Protein AF-0000000072237698 (afdb_homodimer)

pLDDT: mean 78.22, std 23.57, range [24.08, 98.94]

Organism: Galdieria sulphuraria (NCBI:txid130081)

Structure (mmCIF, N/CA/C/O backbone):
data_AF-0000000072237698-model_v1
#
loop_
_entity.id
_entity.type
_entity.pdbx_description
1 polymer 'Acyl-coenzyme A thioesterase THEM4'
#
loop_
_atom_site.group_PDB
_atom_site.id
_atom_site.type_symbol
_atom_site.label_atom_id
_atom_site.label_alt_id
_atom_site.label_comp_id
_atom_site.label_asym_id
_atom_site.label_entity_id
_atom_site.label_seq_id
_atom_site.pdbx_PDB_ins_code
_atom_site.Cartn_x
_atom_site.Cartn_y
_atom_site.Cartn_z
_atom_site.occupancy
_atom_site.B_iso_or_equiv
_atom_site.auth_seq_id
_atom_site.auth_comp_id
_atom_site.auth_asym_id
_atom_site.auth_atom_id
_atom_site.pdbx_PDB_model_num
ATOM 1 N N . MET A 1 1 ? 28.156 3.525 -9.18 1 24.08 1 MET A N 1
ATOM 2 C CA . MET A 1 1 ? 26.766 3.465 -8.766 1 24.08 1 MET A CA 1
ATOM 3 C C . MET A 1 1 ? 26.359 4.727 -8 1 24.08 1 MET A C 1
ATOM 5 O O . MET A 1 1 ? 26.969 5.055 -6.98 1 24.08 1 MET A O 1
ATOM 9 N N . GLN A 1 2 ? 25.844 5.727 -8.727 1 25.81 2 GLN A N 1
ATOM 10 C CA . GLN A 1 2 ? 25.688 7.059 -8.148 1 25.81 2 GLN A CA 1
ATOM 11 C C . GLN A 1 2 ? 24.844 7.012 -6.879 1 25.81 2 GLN A C 1
ATOM 13 O O . GLN A 1 2 ? 23.797 6.367 -6.855 1 25.81 2 GLN A O 1
ATOM 18 N N . LYS A 1 3 ? 25.453 7.441 -5.863 1 31.56 3 LYS A N 1
ATOM 19 C CA . LYS A 1 3 ? 24.812 7.516 -4.551 1 31.56 3 LYS A CA 1
ATOM 20 C C . LYS A 1 3 ? 23.578 8.414 -4.586 1 31.56 3 LYS A C 1
ATOM 22 O O . LYS A 1 3 ? 23.594 9.477 -5.207 1 31.56 3 LYS A O 1
ATOM 27 N N . PRO A 1 4 ? 22.484 7.887 -4.188 1 32.06 4 PRO A N 1
ATOM 28 C CA . PRO A 1 4 ? 21.344 8.797 -4.176 1 32.06 4 PRO A CA 1
ATOM 29 C C . PRO A 1 4 ? 21.594 10.062 -3.367 1 32.06 4 PRO A C 1
ATOM 31 O O . PRO A 1 4 ? 22.156 10 -2.268 1 32.06 4 PRO A O 1
ATOM 34 N N . SER A 1 5 ? 21.953 11.203 -3.988 1 30.61 5 SER A N 1
ATOM 35 C CA . SER A 1 5 ? 22.078 12.484 -3.297 1 30.61 5 SER A CA 1
ATOM 36 C C . SER A 1 5 ? 20.766 12.898 -2.648 1 30.61 5 SER A C 1
ATOM 38 O O . SER A 1 5 ? 19.734 12.938 -3.311 1 30.61 5 SER A O 1
ATOM 40 N N . PHE A 1 6 ? 20.703 12.711 -1.304 1 30.59 6 PHE A N 1
ATOM 41 C CA . PHE A 1 6 ? 19.5 13 -0.553 1 30.59 6 PHE A CA 1
ATOM 42 C C . PHE A 1 6 ? 19.5 14.438 -0.035 1 30.59 6 PHE A C 1
ATOM 44 O O . PHE A 1 6 ? 20.281 14.773 0.86 1 30.59 6 PHE A O 1
ATOM 51 N N . GLN A 1 7 ? 19.172 15.5 -0.802 1 31.56 7 GLN A N 1
ATOM 52 C CA . GLN A 1 7 ? 19.109 16.844 -0.257 1 31.56 7 GLN A CA 1
ATOM 53 C C . GLN A 1 7 ? 17.875 17.031 0.625 1 31.56 7 GLN A C 1
ATOM 55 O O . GLN A 1 7 ? 16.844 16.375 0.4 1 31.56 7 GLN A O 1
ATOM 60 N N . PRO A 1 8 ? 18.016 17.859 1.679 1 31.5 8 PRO A N 1
ATOM 61 C CA . PRO A 1 8 ? 16.922 18.125 2.619 1 31.5 8 PRO A CA 1
ATOM 62 C C . PRO A 1 8 ? 15.719 18.797 1.954 1 31.5 8 PRO A C 1
ATOM 64 O O . PRO A 1 8 ? 15.875 19.547 0.987 1 31.5 8 PRO A O 1
ATOM 67 N N . TYR A 1 9 ? 14.492 18.484 2.285 1 33.62 9 TYR A N 1
ATOM 68 C CA . TYR A 1 9 ? 13.195 18.969 1.804 1 33.62 9 TYR A CA 1
ATOM 69 C C . TYR A 1 9 ? 12.805 20.266 2.488 1 33.62 9 TYR A C 1
ATOM 71 O O . TYR A 1 9 ? 12.812 20.359 3.719 1 33.62 9 TYR A O 1
ATOM 79 N N . TYR A 1 10 ? 13.141 21.469 1.913 1 30.92 10 TYR A N 1
ATOM 80 C CA . TYR A 1 10 ? 12.617 22.672 2.541 1 30.92 10 TYR A CA 1
ATOM 81 C C . TYR A 1 10 ? 11.227 23 2.012 1 30.92 10 TYR A C 1
ATOM 83 O O . TYR A 1 10 ? 11.023 23.094 0.798 1 30.92 10 TYR A O 1
ATOM 91 N N . VAL A 1 11 ? 10.164 22.656 2.645 1 36.09 11 VAL A N 1
ATOM 92 C CA . VAL A 1 11 ? 8.805 23.016 2.275 1 36.09 11 VAL A CA 1
ATOM 93 C C . VAL A 1 11 ? 8.438 24.359 2.902 1 36.09 11 VAL A C 1
ATOM 95 O O . VAL A 1 11 ? 8.617 24.562 4.105 1 36.09 11 VAL A O 1
ATOM 98 N N . LYS A 1 12 ? 8.242 25.422 1.983 1 36.06 12 LYS A N 1
ATOM 99 C CA . LYS A 1 12 ? 7.746 26.688 2.52 1 36.06 12 LYS A CA 1
ATOM 100 C C . LYS A 1 12 ? 6.258 26.594 2.84 1 36.06 12 LYS A C 1
ATOM 102 O O . LYS A 1 12 ? 5.461 26.172 2.004 1 36.06 12 LYS A O 1
ATOM 107 N N . ALA A 1 13 ? 5.824 26.719 4.055 1 41.19 13 ALA A N 1
ATOM 108 C CA . ALA A 1 13 ? 4.449 26.828 4.531 1 41.19 13 ALA A CA 1
ATOM 109 C C . ALA A 1 13 ? 3.736 28.016 3.889 1 41.19 13 ALA A C 1
ATOM 111 O O . ALA A 1 13 ? 4.312 29.094 3.762 1 41.19 13 ALA A O 1
ATOM 112 N N . LEU A 1 14 ? 2.617 27.812 3.109 1 37.75 14 LEU A N 1
ATOM 113 C CA . LEU A 1 14 ? 1.834 28.953 2.621 1 37.75 14 LEU A CA 1
ATOM 114 C C . LEU A 1 14 ? 1.199 29.703 3.779 1 37.75 14 LEU A C 1
ATOM 116 O O . LEU A 1 14 ? 0.848 29.109 4.801 1 37.75 14 LEU A O 1
ATOM 120 N N . SER A 1 15 ? 1.369 30.906 3.867 1 36.91 15 SER A N 1
ATOM 121 C CA . SER A 1 15 ? 0.688 31.812 4.797 1 36.91 15 SER A CA 1
ATOM 122 C C . SER A 1 15 ? -0.805 31.5 4.863 1 36.91 15 SER A C 1
ATOM 124 O O . SER A 1 15 ? -1.375 30.953 3.916 1 36.91 15 SER A O 1
ATOM 126 N N . SER A 1 16 ? -1.501 31.562 6.031 1 39.03 16 SER A N 1
ATOM 127 C CA . SER A 1 16 ? -2.898 31.484 6.441 1 39.03 16 SER A CA 1
ATOM 128 C C . SER A 1 16 ? -3.826 32.031 5.355 1 39.03 16 SER A C 1
ATOM 130 O O . SER A 1 16 ? -5.047 31.875 5.449 1 39.03 16 SER A O 1
ATOM 132 N N . GLU A 1 17 ? -3.502 33 4.543 1 39.94 17 GLU A N 1
ATOM 133 C CA . GLU A 1 17 ? -4.559 33.688 3.82 1 39.94 17 GLU A CA 1
ATOM 134 C C . GLU A 1 17 ? -5.363 32.719 2.949 1 39.94 17 GLU A C 1
ATOM 136 O O . GLU A 1 17 ? -6.031 31.828 3.463 1 39.94 17 GLU A O 1
ATOM 141 N N . GLN A 1 18 ? -5.656 33.031 1.521 1 40.62 18 GLN A N 1
ATOM 142 C CA . GLN A 1 18 ? -6.668 32.594 0.567 1 40.62 18 GLN A CA 1
ATOM 143 C C . GLN A 1 18 ? -6.316 31.219 -0.001 1 40.62 18 GLN A C 1
ATOM 145 O O . GLN A 1 18 ? -5.68 31.109 -1.051 1 40.62 18 GLN A O 1
ATOM 150 N N . ALA A 1 19 ? -6.031 30.297 0.782 1 46 19 ALA A N 1
ATOM 151 C CA . ALA A 1 19 ? -5.727 29.016 0.167 1 46 19 ALA A CA 1
ATOM 152 C C . ALA A 1 19 ? -6.84 28.578 -0.785 1 46 19 ALA A C 1
ATOM 154 O O . ALA A 1 19 ? -7.988 28.406 -0.369 1 46 19 ALA A O 1
ATOM 155 N N . GLN A 1 20 ? -6.727 28.953 -1.954 1 50.53 20 GLN A N 1
ATOM 156 C CA . GLN A 1 20 ? -7.648 28.438 -2.959 1 50.53 20 GLN A CA 1
ATOM 157 C C . GLN A 1 20 ? -7.703 26.922 -2.918 1 50.53 20 GLN A C 1
ATOM 159 O O . GLN A 1 20 ? -6.668 26.25 -2.928 1 50.53 20 GLN A O 1
ATOM 164 N N . LEU A 1 21 ? -8.797 2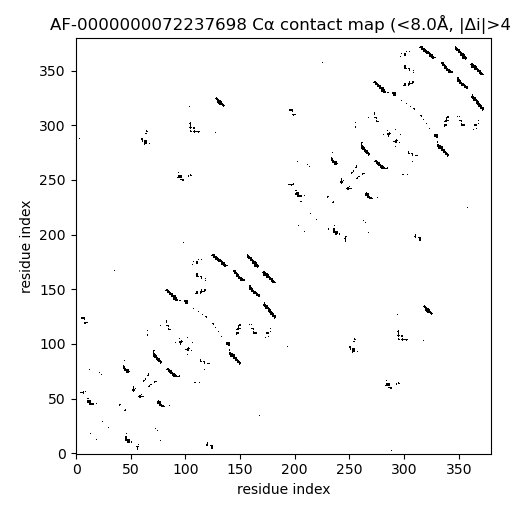6.406 -2.348 1 57.31 21 LEU A N 1
ATOM 165 C CA . LEU A 1 21 ? -9.062 24.969 -2.393 1 57.31 21 LEU A CA 1
ATOM 166 C C . LEU A 1 21 ? -8.812 24.406 -3.791 1 57.31 21 LEU A C 1
ATOM 168 O O . LEU A 1 21 ? -9.055 25.094 -4.789 1 57.31 21 LEU A O 1
ATOM 172 N N . PRO A 1 22 ? -8.172 23.266 -3.775 1 55.31 22 PRO A N 1
ATOM 173 C CA . PRO A 1 22 ? -7.961 22.656 -5.094 1 55.31 22 PRO A CA 1
ATOM 174 C C . PRO A 1 22 ? -9.266 22.438 -5.859 1 55.31 22 PRO A C 1
ATOM 176 O O . PRO A 1 22 ? -10.328 22.297 -5.25 1 55.31 22 PRO A O 1
ATOM 179 N N . THR A 1 23 ? -9.156 22.547 -7.164 1 54.16 23 THR A N 1
ATOM 180 C CA . THR A 1 23 ? -10.297 22.438 -8.07 1 54.16 23 THR A CA 1
ATOM 181 C C . THR A 1 23 ? -11.008 21.094 -7.902 1 54.16 23 THR A C 1
ATOM 183 O O . THR A 1 23 ? -12.203 21 -8.164 1 54.16 23 THR A O 1
ATOM 186 N N . TRP A 1 24 ? -10.266 20.078 -7.512 1 52.44 24 TRP A N 1
ATOM 187 C CA . TRP A 1 24 ? -10.914 18.781 -7.383 1 52.44 24 TRP A CA 1
ATOM 188 C C . TRP A 1 24 ? -11.797 18.734 -6.141 1 52.44 24 TRP A C 1
ATOM 190 O O . TRP A 1 24 ? -12.594 17.797 -5.969 1 52.44 24 TRP A O 1
ATOM 200 N N . PHE A 1 25 ? -11.516 19.703 -5.363 1 55.88 25 PHE A N 1
ATOM 201 C CA . PHE A 1 25 ? -12.336 19.703 -4.16 1 55.88 25 PHE A CA 1
ATOM 202 C C . PHE A 1 25 ? -13.812 19.891 -4.512 1 55.88 25 PHE A C 1
ATOM 204 O O . PHE A 1 25 ? -14.164 20.797 -5.262 1 55.88 25 PHE A O 1
ATOM 211 N N . PRO A 1 26 ? -14.57 18.781 -4.223 1 50.19 26 PRO A N 1
ATOM 212 C CA . PRO A 1 26 ? -15.969 18.938 -4.648 1 50.19 26 PRO A CA 1
ATOM 213 C C . PRO A 1 26 ? -16.547 20.297 -4.262 1 50.19 26 PRO A C 1
ATOM 215 O O . PRO A 1 26 ? -16.344 20.766 -3.137 1 50.19 26 PRO A O 1
ATOM 218 N N . SER A 1 27 ? -16.906 20.875 -5.219 1 48.66 27 SER A N 1
ATOM 219 C CA . SER A 1 27 ? -17.531 22.172 -5.051 1 48.66 27 SER A CA 1
ATOM 220 C C . SER A 1 27 ? -18.562 22.156 -3.926 1 48.66 27 SER A C 1
ATOM 222 O O . SER A 1 27 ? -18.672 23.109 -3.158 1 48.66 27 SER A O 1
ATOM 224 N N . GLY A 1 28 ? -19.375 21.141 -3.908 1 50.91 28 GLY A N 1
ATOM 225 C CA . GLY A 1 28 ? -20.469 21.141 -2.949 1 50.91 28 GLY A CA 1
ATOM 226 C C . GLY A 1 28 ? -20 20.938 -1.519 1 50.91 28 GLY A C 1
ATOM 227 O O . GLY A 1 28 ? -20.703 21.312 -0.577 1 50.91 28 GLY A O 1
ATOM 228 N N . HIS A 1 29 ? -19.016 20.062 -1.319 1 55.75 29 HIS A N 1
ATOM 229 C CA . HIS A 1 29 ? -18.578 19.828 0.051 1 55.75 29 HIS A CA 1
ATOM 230 C C . HIS A 1 29 ? -17.562 20.891 0.494 1 55.75 29 HIS A C 1
ATOM 232 O O . HIS A 1 29 ? -16.656 20.578 1.264 1 55.75 29 HIS A O 1
ATOM 238 N N . SER A 1 30 ? -17.828 21.953 -0.076 1 63.78 30 SER A N 1
ATOM 239 C CA . SER A 1 30 ? -16.891 23.047 0.163 1 63.78 30 SER A CA 1
ATOM 240 C C . SER A 1 30 ? -16.984 23.547 1.601 1 63.78 30 SER A C 1
ATOM 242 O O . SER A 1 30 ? -15.953 23.797 2.24 1 63.78 30 SER A O 1
ATOM 244 N N . GLU A 1 31 ? -18.281 23.453 2.113 1 70.5 31 GLU A N 1
ATOM 245 C CA . GLU A 1 31 ? -18.406 23.938 3.48 1 70.5 31 GLU A CA 1
ATOM 246 C C . GLU A 1 31 ? -17.797 22.969 4.48 1 70.5 31 GLU A C 1
ATOM 248 O O . GLU A 1 31 ? -17.125 23.391 5.434 1 70.5 31 GLU A O 1
ATOM 253 N N . GLU A 1 32 ? -18.047 21.719 4.203 1 73.25 32 GLU A N 1
ATOM 254 C CA . GLU A 1 32 ? -17.5 20.703 5.09 1 73.25 32 GLU A CA 1
ATOM 255 C C . GLU A 1 32 ? -15.969 20.719 5.062 1 73.25 32 GLU A C 1
ATOM 257 O O . GLU A 1 32 ? -15.32 20.641 6.113 1 73.25 32 GLU A O 1
ATOM 262 N N . PHE A 1 33 ? -15.5 20.906 3.994 1 74.06 33 PHE A N 1
ATOM 263 C CA . PHE A 1 33 ? -14.055 20.938 3.838 1 74.06 33 PHE A CA 1
ATOM 264 C C . PHE A 1 33 ? -13.461 22.172 4.5 1 74.06 33 PHE A C 1
ATOM 266 O O . PHE A 1 33 ? -12.43 22.078 5.176 1 74.06 33 PHE A O 1
ATOM 273 N N . GLN A 1 34 ? -14.156 23.219 4.301 1 73.75 34 GLN A N 1
ATOM 274 C CA . GLN A 1 34 ? -13.688 24.453 4.922 1 73.75 34 GLN A CA 1
ATOM 275 C C . GLN A 1 34 ? -13.672 24.344 6.441 1 73.75 34 GLN A C 1
ATOM 277 O O . GLN A 1 34 ? -12.773 24.859 7.102 1 73.75 34 GLN A O 1
ATOM 282 N N . LEU A 1 35 ? -14.68 23.688 6.828 1 82.12 35 LEU A N 1
ATOM 283 C CA . LEU A 1 35 ? -14.758 23.5 8.273 1 82.12 35 LEU A CA 1
ATOM 284 C C . LEU A 1 35 ? -13.609 22.625 8.773 1 82.12 35 LEU A C 1
ATOM 286 O O . LEU A 1 35 ? -13.008 22.922 9.805 1 82.12 35 LEU A O 1
ATOM 290 N N . ILE A 1 36 ? -13.297 21.641 8.008 1 84.12 36 ILE A N 1
ATOM 291 C CA . ILE A 1 36 ? -12.195 20.75 8.375 1 84.12 36 ILE A CA 1
ATOM 292 C C . ILE A 1 36 ? -10.883 21.531 8.367 1 84.12 36 ILE A C 1
ATOM 294 O O . ILE A 1 36 ? -10.094 21.438 9.312 1 84.12 36 ILE A O 1
ATOM 298 N N . LEU A 1 37 ? -10.695 22.312 7.418 1 82.56 37 LEU A N 1
ATOM 299 C CA . LEU A 1 37 ? -9.469 23.094 7.297 1 82.56 37 LEU A CA 1
ATOM 300 C C . LEU A 1 37 ? -9.344 24.094 8.445 1 82.56 37 LEU A C 1
ATOM 302 O O . LEU A 1 37 ? -8.258 24.266 9.016 1 82.56 37 LEU A O 1
ATOM 306 N N . ARG A 1 38 ? -10.43 24.719 8.734 1 82.19 38 ARG A N 1
ATOM 307 C CA . ARG A 1 38 ? -10.422 25.688 9.828 1 82.19 38 ARG A CA 1
ATOM 308 C C . ARG A 1 38 ? -10 25.031 11.141 1 82.19 38 ARG A C 1
ATOM 310 O O . ARG A 1 38 ? -9.219 25.594 11.906 1 82.19 38 ARG A O 1
ATOM 317 N N . LYS A 1 39 ? -10.547 23.891 11.336 1 87.69 39 LYS A N 1
ATOM 318 C CA . LYS A 1 39 ? -10.203 23.172 12.555 1 87.69 39 LYS A CA 1
ATOM 319 C C . LYS A 1 39 ? -8.719 22.797 12.57 1 87.69 39 LYS A C 1
ATOM 321 O O . LYS A 1 39 ? -8.07 22.859 13.617 1 87.69 39 LYS A O 1
ATOM 326 N N . LEU A 1 40 ? -8.211 22.422 11.445 1 88.12 40 LEU A N 1
ATOM 327 C CA . LEU A 1 40 ? -6.805 22.062 11.336 1 88.12 40 LEU A CA 1
ATOM 328 C C . LEU A 1 40 ? -5.918 23.281 11.531 1 88.12 40 LEU A C 1
ATOM 330 O O . LEU A 1 40 ? -4.871 23.203 12.18 1 88.12 40 LEU A O 1
ATOM 334 N N . PHE A 1 41 ? -6.336 24.422 11.047 1 86.06 41 PHE A N 1
ATOM 335 C CA . PHE A 1 41 ? -5.602 25.656 11.234 1 86.06 41 PHE A CA 1
ATOM 336 C C . PHE A 1 41 ? -5.559 26.047 12.711 1 86.06 41 PHE A C 1
ATOM 338 O O . PHE A 1 41 ? -4.523 26.484 13.211 1 86.06 41 PHE A O 1
ATOM 345 N N . GLU A 1 42 ? -6.641 25.812 13.312 1 90.62 42 GLU A N 1
ATOM 346 C CA . GLU A 1 42 ? -6.719 26.094 14.734 1 90.62 42 GLU A CA 1
ATOM 347 C C . GLU A 1 42 ? -5.762 25.219 15.531 1 90.62 42 GLU A C 1
ATOM 349 O O . GLU A 1 42 ? -5.285 25.625 16.594 1 90.62 42 GLU A O 1
ATOM 354 N N . ARG A 1 43 ? -5.496 24.094 14.945 1 92.25 43 ARG A N 1
ATOM 355 C CA . ARG A 1 43 ? -4.602 23.156 15.609 1 92.25 43 ARG A CA 1
ATOM 356 C C . ARG A 1 43 ? -3.148 23.391 15.211 1 92.25 43 ARG A C 1
ATOM 358 O O . ARG A 1 43 ? -2.258 22.625 15.586 1 92.25 43 ARG A O 1
ATOM 365 N N . GLY A 1 44 ? -2.904 24.406 14.422 1 91.31 44 GLY A N 1
ATOM 366 C CA . GLY A 1 44 ? -1.55 24.828 14.102 1 91.31 44 GLY A CA 1
ATOM 367 C C . GLY A 1 44 ? -1.063 24.281 12.766 1 91.31 44 GLY A C 1
ATOM 368 O O . GLY A 1 44 ? 0.087 24.5 12.383 1 91.31 44 GLY A O 1
ATOM 369 N N . PHE A 1 45 ? -1.953 23.594 12.078 1 91 45 PHE A N 1
ATOM 370 C CA . PHE A 1 45 ? -1.56 23.094 10.766 1 91 45 PHE A CA 1
ATOM 371 C C . PHE A 1 45 ? -1.648 24.203 9.719 1 91 45 PHE A C 1
ATOM 373 O O . PHE A 1 45 ? -2.502 25.078 9.82 1 91 45 PHE A O 1
ATOM 380 N N . ARG A 1 46 ? -0.686 24.125 8.766 1 86.56 46 ARG A N 1
ATOM 381 C CA . ARG A 1 46 ? -0.659 25.062 7.652 1 86.56 46 ARG A CA 1
ATOM 382 C C . ARG A 1 46 ? -0.497 24.328 6.324 1 86.56 46 ARG A C 1
ATOM 384 O O . ARG A 1 46 ? 0.202 23.312 6.25 1 86.56 46 ARG A O 1
ATOM 391 N N . LEU A 1 47 ? -1.2 24.875 5.359 1 82.56 47 LEU A N 1
ATOM 392 C CA . LEU A 1 47 ? -1.145 24.297 4.02 1 82.56 47 LEU A CA 1
ATOM 393 C C . LEU A 1 47 ? 0.285 24.281 3.492 1 82.56 47 LEU A C 1
ATOM 395 O O . LEU A 1 47 ? 1.021 25.266 3.658 1 82.56 47 LEU A O 1
ATOM 399 N N . MET A 1 48 ? 0.482 23.141 2.99 1 77.38 48 MET A N 1
ATOM 400 C CA . MET A 1 48 ? 1.765 23.031 2.299 1 77.38 48 MET A CA 1
ATOM 401 C C . MET A 1 48 ? 1.589 23.234 0.796 1 77.38 48 MET A C 1
ATOM 403 O O . MET A 1 48 ? 0.595 22.781 0.221 1 77.38 48 MET A O 1
ATOM 407 N N . ARG A 1 49 ? 1.949 24.391 0.231 1 56.03 49 ARG A N 1
ATOM 408 C CA . ARG A 1 49 ? 1.846 24.578 -1.213 1 56.03 49 ARG A CA 1
ATOM 409 C C . ARG A 1 49 ? 2.51 23.422 -1.963 1 56.03 49 ARG A C 1
ATOM 411 O O . ARG A 1 49 ? 3.475 22.844 -1.474 1 56.03 49 ARG A O 1
ATOM 418 N N . LYS A 1 50 ? 1.625 23.156 -2.924 1 46.81 50 LYS A N 1
ATOM 419 C CA . LYS A 1 50 ? 2.217 22.156 -3.805 1 46.81 50 LYS A CA 1
ATOM 420 C C . LYS A 1 50 ? 3.738 22.266 -3.828 1 46.81 50 LYS A C 1
ATOM 422 O O . LYS A 1 50 ? 4.277 23.328 -4.133 1 46.81 50 LYS A O 1
ATOM 427 N N . LEU A 1 51 ? 4.262 21.906 -2.865 1 37.41 51 LEU A N 1
ATOM 428 C CA . LEU A 1 51 ? 5.707 21.828 -3.051 1 37.41 51 LEU A CA 1
ATOM 429 C C . LEU A 1 51 ? 6.062 21.859 -4.535 1 37.41 51 LEU A C 1
ATOM 431 O O . LEU A 1 51 ? 5.551 21.047 -5.312 1 37.41 51 LEU A O 1
ATOM 435 N N . ASN A 1 52 ? 5.934 23.078 -5.148 1 33.25 52 ASN A N 1
ATOM 436 C CA . ASN A 1 52 ? 6.871 22.953 -6.262 1 33.25 52 ASN A CA 1
ATOM 437 C C . ASN A 1 52 ? 7.926 21.891 -5.988 1 33.25 52 ASN A C 1
ATOM 439 O O . ASN A 1 52 ? 8.844 22.109 -5.199 1 33.25 52 ASN A O 1
ATOM 443 N N . ILE A 1 53 ? 7.484 20.719 -5.641 1 33.91 53 ILE A N 1
ATOM 444 C CA . ILE A 1 53 ? 8.523 19.703 -5.75 1 33.91 53 ILE A CA 1
ATOM 445 C C . ILE A 1 53 ? 9.602 20.156 -6.727 1 33.91 53 ILE A C 1
ATOM 447 O O . ILE A 1 53 ? 9.375 20.188 -7.941 1 33.91 53 ILE A O 1
ATOM 451 N N . GLN A 1 54 ? 9.898 21.406 -6.676 1 31.39 54 GLN A N 1
ATOM 452 C CA . GLN A 1 54 ? 11.055 21.953 -7.375 1 31.39 54 GLN A CA 1
ATOM 453 C C . GLN A 1 54 ? 11.984 20.859 -7.852 1 31.39 54 GLN A C 1
ATOM 455 O O . GLN A 1 54 ? 12.047 19.781 -7.254 1 31.39 54 GLN A O 1
ATOM 460 N N . LYS A 1 55 ? 12.578 21.109 -9.078 1 30.14 55 LYS A N 1
ATOM 461 C CA . LYS A 1 55 ? 13.656 20.359 -9.727 1 30.14 55 LYS A CA 1
ATOM 462 C C . LYS A 1 55 ? 14.625 19.781 -8.695 1 30.14 55 LYS A C 1
ATOM 464 O O . LYS A 1 55 ? 15.664 19.234 -9.055 1 30.14 55 LYS A O 1
ATOM 469 N N . GLY A 1 56 ? 14.695 20.406 -7.613 1 29.7 56 GLY A N 1
ATOM 470 C CA . GLY A 1 56 ? 15.805 19.781 -6.91 1 29.7 56 GLY A CA 1
ATOM 471 C C . GLY A 1 56 ? 15.594 18.297 -6.676 1 29.7 56 GLY A C 1
ATOM 472 O O . GLY A 1 56 ? 14.648 17.703 -7.199 1 29.7 56 GLY A O 1
ATOM 473 N N . ASN A 1 57 ? 16.25 17.703 -5.652 1 31.73 57 ASN A N 1
ATOM 474 C CA . ASN A 1 57 ? 16.297 16.234 -5.555 1 31.73 57 ASN A CA 1
ATOM 475 C C . ASN A 1 57 ? 14.922 15.648 -5.289 1 31.73 57 ASN A C 1
ATOM 477 O O . ASN A 1 57 ? 14.773 14.43 -5.191 1 31.73 57 ASN A O 1
ATOM 481 N N . LEU A 1 58 ? 13.898 16.297 -4.688 1 34.16 58 LEU A N 1
ATOM 482 C CA . LEU A 1 58 ? 12.547 15.789 -4.52 1 34.16 58 LEU A CA 1
ATOM 483 C C . LEU A 1 58 ? 11.766 15.875 -5.824 1 34.16 58 LEU A C 1
ATOM 485 O O . LEU A 1 58 ? 10.547 15.688 -5.84 1 34.16 58 LEU A O 1
ATOM 489 N N . SER A 1 59 ? 11.984 16.953 -6.664 1 37.12 59 SER A N 1
ATOM 490 C CA . SER A 1 59 ? 11.438 16.906 -8.016 1 37.12 59 SER A CA 1
ATOM 491 C C . SER A 1 59 ? 11.055 15.492 -8.406 1 37.12 59 SER A C 1
ATOM 493 O O . SER A 1 59 ? 10.156 15.289 -9.227 1 37.12 59 SER A O 1
ATOM 495 N N . ASN A 1 60 ? 11.781 14.609 -7.922 1 39 60 ASN A N 1
ATOM 496 C CA . ASN A 1 60 ? 11.766 13.172 -8.156 1 39 60 ASN A CA 1
ATOM 497 C C . ASN A 1 60 ? 10.641 12.492 -7.379 1 39 60 ASN A C 1
ATOM 499 O O . ASN A 1 60 ? 10.531 11.258 -7.387 1 39 60 ASN A O 1
ATOM 503 N N . ILE A 1 61 ? 10.039 13.25 -6.406 1 42.78 61 ILE A N 1
ATOM 504 C CA . ILE A 1 61 ? 8.812 12.82 -5.742 1 42.78 61 ILE A CA 1
ATOM 505 C C . ILE A 1 61 ? 7.645 12.891 -6.723 1 42.78 61 ILE A C 1
ATOM 507 O O . ILE A 1 61 ? 6.52 12.5 -6.387 1 42.78 61 ILE A O 1
ATOM 511 N N . SER A 1 62 ? 7.641 13.82 -7.758 1 43.72 62 SER A N 1
ATOM 512 C CA . SER A 1 62 ? 6.578 14.016 -8.742 1 43.72 62 SER A CA 1
ATOM 513 C C . SER A 1 62 ? 5.953 12.695 -9.156 1 43.72 62 SER A C 1
ATOM 515 O O . SER A 1 62 ? 4.82 12.664 -9.648 1 43.72 62 SER A O 1
ATOM 517 N N . LYS A 1 63 ? 6.738 11.703 -9.086 1 56.28 63 LYS A N 1
ATOM 518 C CA . LYS A 1 63 ? 6.133 10.469 -9.57 1 56.28 63 LYS A CA 1
ATOM 519 C C . LYS A 1 63 ? 5.938 9.469 -8.43 1 56.28 63 LYS A C 1
ATOM 521 O O . LYS A 1 63 ? 6.781 8.602 -8.203 1 56.28 63 LYS A O 1
ATOM 526 N N . ASN A 1 64 ? 5.012 10.109 -7.535 1 70.69 64 ASN A N 1
ATOM 527 C CA . ASN A 1 64 ? 4.758 9.305 -6.348 1 70.69 64 ASN A CA 1
ATOM 528 C C . ASN A 1 64 ? 3.533 8.414 -6.527 1 70.69 64 ASN A C 1
ATOM 530 O O . ASN A 1 64 ? 2.512 8.852 -7.059 1 70.69 64 ASN A O 1
ATOM 534 N N . PHE A 1 65 ? 3.693 7.246 -6.246 1 80.88 65 PHE A N 1
ATOM 535 C CA . PHE A 1 65 ? 2.664 6.223 -6.391 1 80.88 65 PHE A CA 1
ATOM 536 C C . PHE A 1 65 ? 1.322 6.73 -5.875 1 80.88 65 PHE A C 1
ATOM 538 O O . PHE A 1 65 ? 0.285 6.508 -6.5 1 80.88 65 PHE A O 1
ATOM 545 N N . VAL A 1 66 ? 1.371 7.523 -4.801 1 83.5 66 VAL A N 1
ATOM 546 C CA . VAL A 1 66 ? 0.143 7.988 -4.164 1 83.5 66 VAL A CA 1
ATOM 547 C C . VAL A 1 66 ? -0.245 9.352 -4.727 1 83.5 66 VAL A C 1
ATOM 549 O O . VAL A 1 66 ? -1.334 9.516 -5.281 1 83.5 66 VAL A O 1
ATOM 552 N N . LEU A 1 67 ? 0.655 10.227 -4.781 1 78 67 LEU A N 1
ATOM 553 C CA . LEU A 1 67 ? 0.356 11.617 -5.102 1 78 67 LEU A CA 1
ATOM 554 C C . LEU A 1 67 ? 0.148 11.797 -6.602 1 78 67 LEU A C 1
ATOM 556 O O . LEU A 1 67 ? -0.481 12.766 -7.031 1 78 67 LEU A O 1
ATOM 560 N N . SER A 1 68 ? 0.602 10.812 -7.395 1 77 68 SER A N 1
ATOM 561 C CA . SER A 1 68 ? 0.434 10.914 -8.836 1 77 68 SER A CA 1
ATOM 562 C C . SER A 1 68 ? -0.769 10.102 -9.312 1 77 68 SER A C 1
ATOM 564 O O . SER A 1 68 ? -1.08 10.086 -10.508 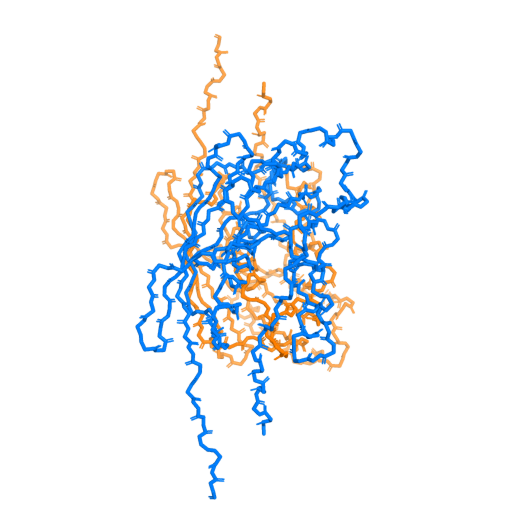1 77 68 SER A O 1
ATOM 566 N N . ASN A 1 69 ? -1.389 9.453 -8.383 1 82.5 69 ASN A N 1
ATOM 567 C CA . ASN A 1 69 ? -2.578 8.688 -8.742 1 82.5 69 ASN A CA 1
ATOM 568 C C . ASN A 1 69 ? -3.783 9.594 -8.961 1 82.5 69 ASN A C 1
ATOM 570 O O . ASN A 1 69 ? -4.164 10.352 -8.07 1 82.5 69 ASN A O 1
ATOM 574 N N . PRO A 1 70 ? -4.391 9.547 -10.094 1 79.25 70 PRO A N 1
ATOM 575 C CA . PRO A 1 70 ? -5.488 10.469 -10.406 1 79.25 70 PRO A CA 1
ATOM 576 C C . PRO A 1 70 ? -6.734 10.211 -9.562 1 79.25 70 PRO A C 1
ATOM 578 O O . PRO A 1 70 ? -7.652 11.039 -9.539 1 79.25 70 PRO A O 1
ATOM 581 N N . GLN A 1 71 ? -6.781 9.094 -8.867 1 83.81 71 GLN A N 1
ATOM 582 C CA . GLN A 1 71 ? -7.941 8.75 -8.047 1 83.81 71 GLN A CA 1
ATOM 583 C C . GLN A 1 71 ? -7.711 9.133 -6.59 1 83.81 71 GLN A C 1
ATOM 585 O O . GLN A 1 71 ? -8.555 8.867 -5.734 1 83.81 71 GLN A O 1
ATOM 590 N N . ILE A 1 72 ? -6.547 9.695 -6.305 1 88 72 ILE A N 1
ATOM 591 C CA . ILE A 1 72 ? -6.219 10.156 -4.961 1 88 72 ILE A CA 1
ATOM 592 C C . ILE A 1 72 ? -5.77 11.617 -5.004 1 88 72 ILE A C 1
ATOM 594 O O . ILE A 1 72 ? -4.711 11.93 -5.551 1 88 72 ILE A O 1
ATOM 598 N N . HIS A 1 73 ? -6.57 12.477 -4.461 1 84.06 73 HIS A N 1
ATOM 599 C CA . HIS A 1 73 ? -6.254 13.898 -4.375 1 84.06 73 HIS A CA 1
ATOM 600 C C . HIS A 1 73 ? -5.922 14.297 -2.943 1 84.06 73 HIS A C 1
ATOM 602 O O . HIS A 1 73 ? -6.707 14.055 -2.025 1 84.06 73 HIS A O 1
ATOM 608 N N . VAL A 1 74 ? -4.762 14.953 -2.807 1 85.56 74 VAL A N 1
ATOM 609 C CA . VAL A 1 74 ? -4.281 15.211 -1.452 1 85.56 74 VAL A CA 1
ATOM 610 C C . VAL A 1 74 ? -3.967 16.688 -1.287 1 85.56 74 VAL A C 1
ATOM 612 O O . VAL A 1 74 ? -3.354 17.312 -2.164 1 85.56 74 VAL A O 1
ATOM 615 N N . VAL A 1 75 ? -4.484 17.219 -0.181 1 83.12 75 VAL A N 1
ATOM 616 C CA . VAL A 1 75 ? -3.986 18.469 0.36 1 83.12 75 VAL A CA 1
ATOM 617 C C . VAL A 1 75 ? -3.105 18.203 1.576 1 83.12 75 VAL A C 1
ATOM 619 O O . VAL A 1 75 ? -3.543 17.562 2.541 1 83.12 75 VAL A O 1
ATOM 622 N N . MET A 1 76 ? -1.905 18.672 1.471 1 87.69 76 MET A N 1
ATOM 623 C CA . MET A 1 76 ? -0.947 18.406 2.539 1 87.69 76 MET A CA 1
ATOM 624 C C . MET A 1 76 ? -0.836 19.609 3.48 1 87.69 76 MET A C 1
ATOM 626 O O . MET A 1 76 ? -0.691 20.75 3.031 1 87.69 76 MET A O 1
ATOM 630 N N . LEU A 1 77 ? -0.942 19.312 4.777 1 88.06 77 LEU A N 1
ATOM 631 C CA . LEU A 1 77 ? -0.705 20.312 5.816 1 88.06 77 LEU A CA 1
ATOM 632 C C . LEU A 1 77 ? 0.388 19.844 6.773 1 88.06 77 LEU A C 1
ATOM 634 O O . LEU A 1 77 ? 0.601 18.641 6.941 1 88.06 77 LEU A O 1
ATOM 638 N N . ARG A 1 78 ? 1.018 20.766 7.348 1 91.31 78 ARG A N 1
ATOM 639 C CA . ARG A 1 78 ? 2.084 20.453 8.297 1 91.31 78 ARG A CA 1
ATOM 640 C C . ARG A 1 78 ? 1.989 21.344 9.531 1 91.31 78 ARG A C 1
ATOM 642 O O . ARG A 1 78 ? 1.594 22.516 9.438 1 91.31 78 ARG A O 1
ATOM 649 N N . ARG A 1 79 ? 2.312 20.75 10.586 1 93.69 79 ARG A N 1
ATOM 650 C CA . ARG A 1 79 ? 2.381 21.5 11.828 1 93.69 79 ARG A CA 1
ATOM 651 C C . ARG A 1 79 ? 3.826 21.703 12.273 1 93.69 79 ARG A C 1
ATOM 653 O O . ARG A 1 79 ? 4.539 20.734 12.547 1 93.69 79 ARG A O 1
ATOM 660 N N . ALA A 1 80 ? 4.203 22.906 12.414 1 88.69 80 ALA A N 1
ATOM 661 C CA . ALA A 1 80 ? 5.59 23.266 12.711 1 88.69 80 ALA A CA 1
ATOM 662 C C . ALA A 1 80 ? 5.988 22.797 14.109 1 88.69 80 ALA A C 1
ATOM 664 O O . ALA A 1 80 ? 7.133 22.406 14.336 1 88.69 80 ALA A O 1
ATOM 665 N N . LEU A 1 81 ? 5.086 22.844 14.953 1 92.06 81 LEU A N 1
ATOM 666 C CA . LEU A 1 81 ? 5.352 22.578 16.359 1 92.06 81 LEU A CA 1
ATOM 667 C C . LEU A 1 81 ? 5.984 21.203 16.547 1 92.06 81 LEU A C 1
ATOM 669 O O . LEU A 1 81 ? 6.918 21.062 17.344 1 92.06 81 LEU A O 1
ATOM 673 N N . ASP A 1 82 ? 5.523 20.203 15.852 1 95.25 82 ASP A N 1
ATOM 674 C CA . ASP A 1 82 ? 6 18.844 16.094 1 95.25 82 ASP A CA 1
ATOM 675 C C . ASP A 1 82 ? 6.32 18.125 14.789 1 95.25 82 ASP A C 1
ATOM 677 O O . ASP A 1 82 ? 6.699 16.953 14.797 1 95.25 82 ASP A O 1
ATOM 681 N N . GLY A 1 83 ? 6.129 18.828 13.703 1 94.5 83 GLY A N 1
ATOM 682 C CA . GLY A 1 83 ? 6.492 18.281 12.414 1 94.5 83 GLY A CA 1
ATOM 683 C C . GLY A 1 83 ? 5.449 17.328 11.852 1 94.5 83 GLY A C 1
ATOM 684 O O . GLY A 1 83 ? 5.656 16.703 10.805 1 94.5 83 GLY A O 1
ATOM 685 N N . SER A 1 84 ? 4.32 17.25 12.539 1 97.56 84 SER A N 1
ATOM 686 C CA . SER A 1 84 ? 3.266 16.359 12.062 1 97.56 84 SER A CA 1
ATOM 687 C C . SER A 1 84 ? 2.715 16.812 10.719 1 97.56 84 SER A C 1
ATOM 689 O O . SER A 1 84 ? 2.771 18.016 10.398 1 97.56 84 SER A O 1
ATOM 691 N N . VAL A 1 85 ? 2.273 15.859 9.945 1 95.44 85 VAL A N 1
ATOM 692 C CA . VAL A 1 85 ? 1.729 16.125 8.617 1 95.44 85 VAL A CA 1
ATOM 693 C C . VAL A 1 85 ? 0.308 15.57 8.523 1 95.44 85 VAL A C 1
ATOM 695 O O . VAL A 1 85 ? 0.013 14.5 9.062 1 95.44 85 VAL A O 1
ATOM 698 N N . ILE A 1 86 ? -0.547 16.328 7.879 1 95.12 86 ILE A N 1
ATOM 699 C CA . ILE A 1 86 ? -1.907 15.891 7.574 1 95.12 86 ILE A CA 1
ATOM 700 C C . ILE A 1 86 ? -2.111 15.859 6.062 1 95.12 86 ILE A C 1
ATOM 702 O O . ILE A 1 86 ? -1.714 16.781 5.352 1 95.12 86 ILE A O 1
ATOM 706 N N . TYR A 1 87 ? -2.607 14.75 5.59 1 92.75 87 TYR A N 1
ATOM 707 C CA . TYR A 1 87 ? -3.215 14.672 4.266 1 92.75 87 TYR A CA 1
ATOM 708 C C . TYR A 1 87 ? -4.734 14.75 4.359 1 92.75 87 TYR A C 1
ATOM 710 O O . TYR A 1 87 ? -5.367 13.906 5 1 92.75 87 TYR A O 1
ATOM 718 N N . LEU A 1 88 ? -5.293 15.773 3.896 1 88.5 88 LEU A N 1
ATOM 719 C CA . LEU A 1 88 ? -6.703 15.742 3.529 1 88.5 88 LEU A CA 1
ATOM 720 C C . LEU A 1 88 ? -6.887 15.156 2.133 1 88.5 88 LEU A C 1
ATOM 722 O O . LEU A 1 88 ? -6.555 15.797 1.136 1 88.5 88 LEU A O 1
ATOM 726 N N . ALA A 1 89 ? -7.461 13.891 2.084 1 89.38 89 ALA A N 1
ATOM 727 C CA . ALA A 1 89 ? -7.441 13.141 0.828 1 89.38 89 ALA A CA 1
ATOM 728 C C . ALA A 1 89 ? -8.859 12.773 0.386 1 89.38 89 ALA A C 1
ATOM 730 O O . ALA A 1 89 ? -9.688 12.383 1.207 1 89.38 89 ALA A O 1
ATOM 731 N N . ARG A 1 90 ? -9.07 12.922 -0.859 1 86.88 90 ARG A N 1
ATOM 732 C CA . ARG A 1 90 ? -10.25 12.352 -1.5 1 86.88 90 ARG A CA 1
ATOM 733 C C . ARG A 1 90 ? -9.891 11.102 -2.301 1 86.88 90 ARG A C 1
ATOM 735 O O . ARG A 1 90 ? -8.992 11.141 -3.145 1 86.88 90 ARG A O 1
ATOM 742 N N . VAL A 1 91 ? -10.617 10.062 -1.994 1 89.5 91 VAL A N 1
ATOM 743 C CA . VAL A 1 91 ? -10.328 8.82 -2.693 1 89.5 91 VAL A CA 1
ATOM 744 C C . VAL A 1 91 ? -11.461 8.492 -3.664 1 89.5 91 VAL A C 1
ATOM 746 O O . VAL A 1 91 ? -12.641 8.602 -3.311 1 89.5 91 VAL A O 1
ATOM 749 N N . GLY A 1 92 ? -11.039 8.141 -4.891 1 85.75 92 GLY A N 1
ATOM 750 C CA . GLY A 1 92 ? -12 7.891 -5.949 1 85.75 92 GLY A CA 1
ATOM 751 C C . GLY A 1 92 ? -12.391 6.43 -6.066 1 85.75 92 GLY A C 1
ATOM 752 O O . GLY A 1 92 ? -12.023 5.613 -5.223 1 85.75 92 GLY A O 1
ATOM 753 N N . SER A 1 93 ? -13.109 6.125 -7.109 1 86.12 93 SER A N 1
ATOM 754 C CA . SER A 1 93 ? -13.719 4.812 -7.277 1 86.12 93 SER A CA 1
ATOM 755 C C . SER A 1 93 ? -12.688 3.779 -7.727 1 86.12 93 SER A C 1
ATOM 757 O O . SER A 1 93 ? -12.844 2.584 -7.461 1 86.12 93 SER A O 1
ATOM 759 N N . GLN A 1 94 ? -11.57 4.215 -8.328 1 82.94 94 GLN A N 1
ATOM 760 C CA . GLN A 1 94 ? -10.672 3.258 -8.953 1 82.94 94 GLN A CA 1
ATOM 761 C C . GLN A 1 94 ? -9.648 2.734 -7.945 1 82.94 94 GLN A C 1
ATOM 763 O O . GLN A 1 94 ? -8.781 1.932 -8.297 1 82.94 94 GLN A O 1
ATOM 768 N N . VAL A 1 95 ? -9.711 3.229 -6.68 1 89.94 95 VAL A N 1
ATOM 769 C CA . VAL A 1 95 ? -8.836 2.65 -5.664 1 89.94 95 VAL A CA 1
ATOM 770 C C . VAL A 1 95 ? -9.594 1.588 -4.871 1 89.94 95 VAL A C 1
ATOM 772 O O . VAL A 1 95 ? -9.266 1.311 -3.717 1 89.94 95 VAL A O 1
ATOM 775 N N . GLN A 1 96 ? -10.586 0.984 -5.508 1 88.88 96 GLN A N 1
ATOM 776 C CA . GLN A 1 96 ? -11.5 0.031 -4.879 1 88.88 96 GLN A CA 1
ATOM 777 C C . GLN A 1 96 ? -10.805 -1.304 -4.625 1 88.88 96 GLN A C 1
ATOM 779 O O . GLN A 1 96 ? -10.031 -1.776 -5.457 1 88.88 96 GLN A O 1
ATOM 784 N N . GLY A 1 97 ? -11.086 -1.817 -3.432 1 90.19 97 GLY A N 1
ATOM 785 C CA . GLY A 1 97 ? -10.875 -3.221 -3.117 1 90.19 97 GLY A CA 1
ATOM 786 C C . GLY A 1 97 ? -12.164 -4.012 -3.016 1 90.19 97 GLY A C 1
ATOM 787 O O . GLY A 1 97 ? -12.758 -4.375 -4.035 1 90.19 97 GLY A O 1
ATOM 788 N N . PRO A 1 98 ? -12.672 -4.188 -1.797 1 86 98 PRO A N 1
ATOM 789 C CA . PRO A 1 98 ? -14.031 -4.723 -1.71 1 86 98 PRO A CA 1
ATOM 790 C C . PRO A 1 98 ? -15.086 -3.746 -2.23 1 86 98 PRO A C 1
ATOM 792 O O . PRO A 1 98 ? -14.859 -2.533 -2.229 1 86 98 PRO A O 1
ATOM 795 N N . SER A 1 99 ? -16.156 -4.293 -2.662 1 85.19 99 SER A N 1
ATOM 796 C CA . SER A 1 99 ? -17.203 -3.467 -3.236 1 85.19 99 SER A CA 1
ATOM 797 C C . SER A 1 99 ? -17.578 -2.314 -2.307 1 85.19 99 SER A C 1
ATOM 799 O O . SER A 1 99 ? -17.906 -2.535 -1.142 1 85.19 99 SER A O 1
ATOM 801 N N . GLY A 1 100 ? -17.312 -1.104 -2.855 1 89.38 100 GLY A N 1
ATOM 802 C CA . GLY A 1 100 ? -17.734 0.085 -2.133 1 89.38 100 GLY A CA 1
ATOM 803 C C . GLY A 1 100 ? -16.656 0.647 -1.221 1 89.38 100 GLY A C 1
ATOM 804 O O . GLY A 1 100 ? -16.828 1.724 -0.644 1 89.38 100 GLY A O 1
ATOM 805 N N . PHE A 1 101 ? -15.555 -0.113 -1.132 1 93.06 101 PHE A N 1
ATOM 806 C CA . PHE A 1 101 ? -14.562 0.318 -0.152 1 93.06 101 PHE A CA 1
ATOM 807 C C . PHE A 1 101 ? -13.172 0.346 -0.769 1 93.06 101 PHE A C 1
ATOM 809 O O . PHE A 1 101 ? -12.906 -0.358 -1.744 1 93.06 101 PHE A O 1
ATOM 816 N N . MET A 1 102 ? -12.359 1.135 -0.129 1 94.31 102 MET A N 1
ATOM 817 C CA . MET A 1 102 ? -10.984 1.341 -0.586 1 94.31 102 MET A CA 1
ATOM 818 C C . MET A 1 102 ? -10.156 0.078 -0.397 1 94.31 102 MET A C 1
ATOM 820 O O . MET A 1 102 ? -10.297 -0.618 0.609 1 94.31 102 MET A O 1
ATOM 824 N N . HIS A 1 103 ? -9.328 -0.218 -1.352 1 94.81 103 HIS A N 1
ATOM 825 C CA . HIS A 1 103 ? -8.375 -1.324 -1.284 1 94.81 103 HIS A CA 1
ATOM 826 C C . HIS A 1 103 ? -7.48 -1.205 -0.058 1 94.81 103 HIS A C 1
ATOM 828 O O . HIS A 1 103 ? -6.984 -0.118 0.252 1 94.81 103 HIS A O 1
ATOM 834 N N . GLY A 1 104 ? -7.258 -2.301 0.682 1 96.38 104 GLY A N 1
ATOM 835 C CA . GLY A 1 104 ? -6.363 -2.27 1.829 1 96.38 104 GLY A CA 1
ATOM 836 C C . GLY A 1 104 ? -4.973 -1.775 1.488 1 96.38 104 GLY A C 1
ATOM 837 O O . GLY A 1 104 ? -4.355 -1.051 2.271 1 96.38 104 GLY A O 1
ATOM 838 N N . GLY A 1 105 ? -4.48 -2.197 0.36 1 96.94 105 GLY A N 1
ATOM 839 C CA . GLY A 1 105 ? -3.189 -1.723 -0.113 1 96.94 105 GLY A CA 1
ATOM 840 C C . GLY A 1 105 ? -3.158 -0.227 -0.363 1 96.94 105 GLY A C 1
ATOM 841 O O . GLY A 1 105 ? -2.119 0.416 -0.191 1 96.94 105 GLY A O 1
ATOM 842 N N . ALA A 1 106 ? -4.242 0.365 -0.841 1 96.06 106 ALA A N 1
ATOM 843 C CA . ALA A 1 106 ? -4.328 1.812 -1.014 1 96.06 106 ALA A CA 1
ATOM 844 C C . ALA A 1 106 ? -4.262 2.529 0.332 1 96.06 106 ALA A C 1
ATOM 846 O O . ALA A 1 106 ? -3.598 3.561 0.462 1 96.06 106 ALA A O 1
ATOM 847 N N . THR A 1 107 ? -4.965 1.964 1.33 1 98 107 THR A N 1
ATOM 848 C CA . THR A 1 107 ? -4.902 2.492 2.688 1 98 107 THR A CA 1
ATOM 849 C C . THR A 1 107 ? -3.467 2.484 3.205 1 98 107 THR A C 1
ATOM 851 O O . THR A 1 107 ? -2.98 3.492 3.723 1 98 107 THR A O 1
ATOM 854 N N . ALA A 1 108 ? -2.787 1.367 3.023 1 98.56 108 ALA A N 1
ATOM 855 C CA . ALA A 1 108 ? -1.399 1.237 3.459 1 98.56 108 ALA A CA 1
ATOM 856 C C . ALA A 1 108 ? -0.506 2.256 2.754 1 98.56 108 ALA A C 1
ATOM 858 O O . ALA A 1 108 ? 0.344 2.885 3.387 1 98.56 108 ALA A O 1
ATOM 859 N N . ALA A 1 109 ? -0.7 2.389 1.443 1 97.25 109 ALA A N 1
ATOM 860 C CA . ALA A 1 109 ? 0.128 3.293 0.65 1 97.25 109 ALA A CA 1
ATOM 861 C C . ALA A 1 109 ? -0.061 4.742 1.096 1 97.25 109 ALA A C 1
ATOM 863 O O . ALA A 1 109 ? 0.905 5.504 1.176 1 97.25 109 ALA A O 1
ATOM 864 N N . LEU A 1 110 ? -1.305 5.129 1.333 1 96.5 110 LEU A N 1
ATOM 865 C CA . LEU A 1 110 ? -1.596 6.488 1.775 1 96.5 110 LEU A CA 1
ATOM 866 C C . LEU A 1 110 ? -0.965 6.762 3.135 1 96.5 110 LEU A C 1
ATOM 868 O O . LEU A 1 110 ? -0.372 7.824 3.346 1 96.5 110 LEU A O 1
ATOM 872 N N . LEU A 1 111 ? -1.093 5.805 4.039 1 98.56 111 LEU A N 1
ATOM 873 C CA . LEU A 1 111 ? -0.469 5.934 5.352 1 98.56 111 LEU A CA 1
ATOM 874 C C . LEU A 1 111 ? 1.047 6.035 5.227 1 98.56 111 LEU A C 1
ATOM 876 O O . LEU A 1 111 ? 1.67 6.902 5.844 1 98.56 111 LEU A O 1
ATOM 880 N N . ASP A 1 112 ? 1.609 5.172 4.438 1 98 112 ASP A N 1
ATOM 881 C CA . ASP A 1 112 ? 3.051 5.191 4.207 1 98 112 ASP A CA 1
ATOM 882 C C . ASP A 1 112 ? 3.508 6.551 3.688 1 98 112 ASP A C 1
ATOM 884 O O . ASP A 1 112 ? 4.5 7.105 4.168 1 98 112 ASP A O 1
ATOM 888 N N . ASP A 1 113 ? 2.783 7.062 2.727 1 95.31 113 ASP A N 1
ATOM 889 C CA . ASP A 1 113 ? 3.18 8.32 2.092 1 95.31 113 ASP A CA 1
ATOM 890 C C . ASP A 1 113 ? 3.102 9.477 3.078 1 95.31 113 ASP A C 1
ATOM 892 O O . ASP A 1 113 ? 4.016 10.305 3.146 1 95.31 113 ASP A O 1
ATOM 896 N N . CYS A 1 114 ? 2.037 9.547 3.812 1 95.25 114 CYS A N 1
ATOM 897 C CA . CYS A 1 114 ? 1.838 10.633 4.762 1 95.25 114 CYS A CA 1
ATOM 898 C C . CYS A 1 114 ? 2.883 10.586 5.871 1 95.25 114 CYS A C 1
ATOM 900 O O . CYS A 1 114 ? 3.51 11.602 6.18 1 95.25 114 CYS A O 1
ATOM 902 N N . VAL A 1 115 ? 3.074 9.414 6.441 1 97.5 115 VAL A N 1
ATOM 903 C CA . VAL A 1 115 ? 4.035 9.258 7.527 1 97.5 115 VAL A CA 1
ATOM 904 C C . VAL A 1 115 ? 5.445 9.555 7.016 1 97.5 115 VAL A C 1
ATOM 906 O O . VAL A 1 115 ? 6.2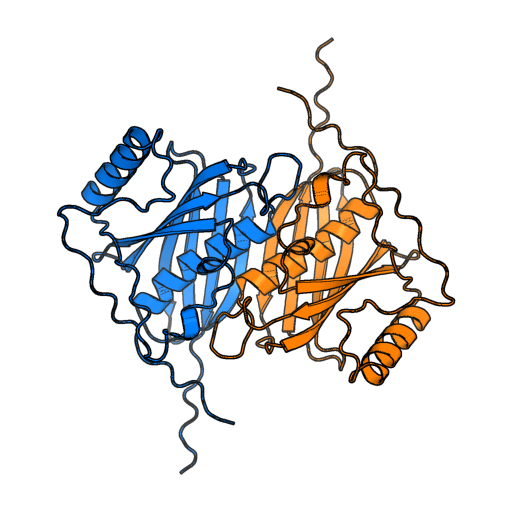38 10.203 7.699 1 97.5 115 VAL A O 1
ATOM 909 N N . SER A 1 116 ? 5.723 9.07 5.844 1 95.56 116 SER A N 1
ATOM 910 C CA . SER A 1 116 ? 7.016 9.352 5.23 1 95.56 116 SER A CA 1
ATOM 911 C C . SER A 1 116 ? 7.234 10.852 5.062 1 95.56 116 SER A C 1
ATOM 913 O O . SER A 1 116 ? 8.352 11.344 5.242 1 95.56 116 SER A O 1
ATOM 915 N N . SER A 1 117 ? 6.199 11.539 4.695 1 92.19 117 SER A N 1
ATOM 916 C CA . SER A 1 117 ? 6.312 12.984 4.562 1 92.19 117 SER A CA 1
ATOM 917 C C . SER A 1 117 ? 6.703 13.633 5.887 1 92.19 117 SER A C 1
ATOM 919 O O . SER A 1 117 ? 7.562 14.523 5.918 1 92.19 117 SER A O 1
ATOM 921 N N . ALA A 1 118 ? 6.086 13.203 6.957 1 94.56 118 ALA A N 1
ATOM 922 C CA . ALA A 1 118 ? 6.434 13.742 8.266 1 94.56 118 ALA A CA 1
ATOM 923 C C . ALA A 1 118 ? 7.906 13.492 8.586 1 94.56 118 ALA A C 1
ATOM 925 O O . ALA A 1 118 ? 8.594 14.383 9.094 1 94.56 118 ALA A O 1
ATOM 926 N N . VAL A 1 119 ? 8.375 12.344 8.258 1 94.44 119 VAL A N 1
ATOM 927 C CA . VAL A 1 119 ? 9.742 11.945 8.57 1 94.44 119 VAL A CA 1
ATOM 928 C C . VAL A 1 119 ? 10.719 12.711 7.684 1 94.44 119 VAL A C 1
ATOM 930 O O . VAL A 1 119 ? 11.703 13.281 8.172 1 94.44 119 VAL A O 1
ATOM 933 N N . LEU A 1 120 ? 10.398 12.758 6.402 1 89.69 120 LEU A N 1
ATOM 934 C CA . LEU A 1 120 ? 11.344 13.297 5.434 1 89.69 120 LEU A CA 1
ATOM 935 C C . LEU A 1 120 ? 11.398 14.82 5.512 1 89.69 120 LEU A C 1
ATOM 937 O O . LEU A 1 120 ? 12.43 15.422 5.199 1 89.69 120 LEU A O 1
ATOM 941 N N . LEU A 1 121 ? 10.328 15.406 5.965 1 86.88 121 LEU A N 1
ATOM 942 C CA . LEU A 1 121 ? 10.32 16.859 6.129 1 86.88 121 LEU A CA 1
ATOM 943 C C . LEU A 1 121 ? 11.016 17.25 7.426 1 86.88 121 LEU A C 1
ATOM 945 O O . LEU A 1 121 ? 11.352 18.422 7.621 1 86.88 121 LEU A O 1
ATOM 949 N N . SER A 1 122 ? 11.305 16.297 8.312 1 87.5 122 SER A N 1
ATOM 950 C CA . SER A 1 122 ? 11.859 16.609 9.625 1 87.5 122 SER A CA 1
ATOM 951 C C . SER A 1 122 ? 13.336 16.25 9.703 1 87.5 122 SER A C 1
ATOM 953 O O . SER A 1 122 ? 13.992 16.5 10.719 1 87.5 122 SER A O 1
ATOM 955 N N . GLY A 1 123 ? 13.797 15.602 8.695 1 81.88 123 GLY A N 1
ATOM 956 C CA . GLY A 1 123 ? 15.172 15.156 8.797 1 81.88 123 GLY A CA 1
ATOM 957 C C . GLY A 1 123 ? 15.734 14.641 7.484 1 81.88 123 GLY A C 1
ATOM 958 O O . GLY A 1 123 ? 15.227 14.977 6.414 1 81.88 123 GLY A O 1
ATOM 959 N N . PRO A 1 124 ? 16.859 13.945 7.648 1 80.44 124 PRO A N 1
ATOM 960 C CA . PRO A 1 124 ? 17.484 13.383 6.445 1 80.44 124 PRO A CA 1
ATOM 961 C C . PRO A 1 124 ? 16.672 12.258 5.828 1 80.44 124 PRO A C 1
ATOM 963 O O . PRO A 1 124 ? 15.703 11.789 6.438 1 80.44 124 PRO A O 1
ATOM 966 N N . PHE A 1 125 ? 17.062 11.93 4.688 1 86.31 125 PHE A N 1
ATOM 967 C CA . PHE A 1 125 ? 16.438 10.82 3.98 1 86.31 125 PHE A CA 1
ATOM 968 C C . PHE A 1 125 ? 16.516 9.539 4.809 1 86.31 125 PHE A C 1
ATOM 970 O O . PHE A 1 125 ? 17.531 9.266 5.453 1 86.31 125 PHE A O 1
ATOM 977 N N . ALA A 1 126 ? 15.508 8.852 4.797 1 93.12 126 ALA A N 1
ATOM 978 C CA . ALA A 1 126 ? 15.375 7.562 5.473 1 93.12 126 ALA A CA 1
ATOM 979 C C . ALA A 1 126 ? 14.469 6.621 4.691 1 93.12 126 ALA A C 1
ATOM 981 O O . ALA A 1 126 ? 13.602 7.07 3.932 1 93.12 126 ALA A O 1
ATOM 982 N N . MET A 1 127 ? 14.711 5.355 4.828 1 94.88 127 MET A N 1
ATOM 983 C CA . MET A 1 127 ? 13.938 4.352 4.105 1 94.88 127 MET A CA 1
ATOM 984 C C . MET A 1 127 ? 13.008 3.594 5.047 1 94.88 127 MET A C 1
ATOM 986 O O . MET A 1 127 ? 13.383 3.289 6.18 1 94.88 127 MET A O 1
ATOM 990 N N . THR A 1 128 ? 11.828 3.342 4.52 1 97.25 128 THR A N 1
ATOM 991 C CA . THR A 1 128 ? 10.93 2.473 5.273 1 97.25 128 THR A CA 1
ATOM 992 C C . THR A 1 128 ? 11.484 1.051 5.336 1 97.25 128 THR A C 1
ATOM 994 O O . THR A 1 128 ? 11.766 0.442 4.301 1 97.25 128 THR A O 1
ATOM 997 N N . VAL A 1 129 ? 11.625 0.557 6.547 1 98.62 129 VAL A N 1
ATOM 998 C CA . VAL A 1 129 ? 12.133 -0.808 6.641 1 98.62 129 VAL A CA 1
ATOM 999 C C . VAL A 1 129 ? 11.07 -1.717 7.246 1 98.62 129 VAL A C 1
ATOM 1001 O O . VAL A 1 129 ? 11.164 -2.943 7.152 1 98.62 129 VAL A O 1
ATOM 1004 N N . GLN A 1 130 ? 10.109 -1.116 7.895 1 98.94 130 GLN A N 1
ATOM 1005 C CA . GLN A 1 130 ? 8.938 -1.843 8.375 1 98.94 130 GLN A CA 1
ATOM 1006 C C . GLN A 1 130 ? 7.684 -0.985 8.273 1 98.94 130 GLN A C 1
ATOM 1008 O O . GLN A 1 130 ? 7.719 0.215 8.555 1 98.94 130 GLN A O 1
ATOM 1013 N N . LEU A 1 131 ? 6.574 -1.578 7.93 1 98.94 131 LEU A N 1
ATOM 1014 C CA . LEU A 1 131 ? 5.246 -0.976 7.906 1 98.94 131 LEU A CA 1
ATOM 1015 C C . LEU A 1 131 ? 4.211 -1.916 8.516 1 98.94 131 LEU A C 1
ATOM 1017 O O . LEU A 1 131 ? 4.016 -3.029 8.023 1 98.94 131 LEU A O 1
ATOM 1021 N N . ASN A 1 132 ? 3.631 -1.519 9.602 1 98.94 132 ASN A N 1
ATOM 1022 C CA . ASN A 1 132 ? 2.553 -2.254 10.25 1 98.94 132 ASN A CA 1
ATOM 1023 C C . ASN A 1 132 ? 1.24 -1.479 10.211 1 98.94 132 ASN A C 1
ATOM 1025 O O . ASN A 1 132 ? 1.155 -0.366 10.734 1 98.94 132 ASN A O 1
ATOM 1029 N N . VAL A 1 133 ? 0.231 -2.068 9.648 1 98.94 133 VAL A N 1
ATOM 1030 C CA . VAL A 1 133 ? -1.065 -1.407 9.539 1 98.94 133 VAL A CA 1
ATOM 1031 C C . VAL A 1 133 ? -2.123 -2.225 10.281 1 98.94 133 VAL A C 1
ATOM 1033 O O . VAL A 1 133 ? -2.207 -3.443 10.109 1 98.94 133 VAL A O 1
ATOM 1036 N N . GLN A 1 134 ? -2.865 -1.579 11.086 1 98.94 134 GLN A N 1
ATOM 1037 C CA . GLN A 1 134 ? -4.078 -2.117 11.688 1 98.94 134 GLN A CA 1
ATOM 1038 C C . GLN A 1 134 ? -5.324 -1.49 11.07 1 98.94 134 GLN A C 1
ATOM 1040 O O . GLN A 1 134 ? -5.531 -0.279 11.172 1 98.94 134 GLN A O 1
ATOM 1045 N N . TYR A 1 135 ? -6.129 -2.334 10.477 1 98.75 135 TYR A N 1
ATOM 1046 C CA . TYR A 1 135 ? -7.379 -1.874 9.883 1 98.75 135 TYR A CA 1
ATOM 1047 C C . TYR A 1 135 ? -8.531 -2.004 10.859 1 98.75 135 TYR A C 1
ATOM 1049 O O . TYR A 1 135 ? -8.758 -3.076 11.43 1 98.75 135 TYR A O 1
ATOM 1057 N N . ARG A 1 136 ? -9.25 -0.912 11 1 98.44 136 ARG A N 1
ATOM 1058 C CA . ARG A 1 136 ? -10.305 -0.889 12.008 1 98.44 136 ARG A CA 1
ATOM 1059 C C . ARG A 1 136 ? -11.68 -0.883 11.359 1 98.44 136 ARG A C 1
ATOM 1061 O O . ARG A 1 136 ? -12.586 -1.59 11.805 1 98.44 136 ARG A O 1
ATOM 1068 N N . LYS A 1 137 ? -11.906 -0.06 10.383 1 97.44 137 LYS A N 1
ATOM 1069 C CA . LYS A 1 137 ? -13.133 0.045 9.602 1 97.44 137 LYS A CA 1
ATOM 1070 C C . LYS A 1 137 ? -12.828 0.213 8.117 1 97.44 137 LYS A C 1
ATOM 1072 O O . LYS A 1 137 ? -11.805 0.801 7.75 1 97.44 137 LYS A O 1
ATOM 1077 N N . PRO A 1 138 ? -13.719 -0.333 7.277 1 96.19 138 PRO A N 1
ATOM 1078 C CA . PRO A 1 138 ? -13.508 -0.096 5.848 1 96.19 138 PRO A CA 1
ATOM 1079 C C . PRO A 1 138 ? -13.648 1.376 5.469 1 96.19 138 PRO A C 1
ATOM 1081 O O . PRO A 1 138 ? -14.477 2.088 6.039 1 96.19 138 PRO A O 1
ATOM 1084 N N . VAL A 1 139 ? -12.82 1.848 4.566 1 96.62 139 VAL A N 1
ATOM 1085 C CA . VAL A 1 139 ? -12.875 3.221 4.078 1 96.62 139 VAL A CA 1
ATOM 1086 C C . VAL A 1 139 ? -13.82 3.311 2.881 1 96.62 139 VAL A C 1
ATOM 1088 O O . VAL A 1 139 ? -13.578 2.684 1.846 1 96.62 139 VAL A O 1
ATOM 1091 N N . PRO A 1 140 ? -14.883 4.102 2.963 1 95.06 140 PRO A N 1
ATOM 1092 C CA . PRO A 1 140 ? -15.789 4.215 1.818 1 95.06 140 PRO A CA 1
ATOM 1093 C C . PRO A 1 140 ? -15.148 4.914 0.623 1 95.06 140 PRO A C 1
ATOM 1095 O O . PRO A 1 140 ? -14.367 5.855 0.798 1 95.06 140 PRO A O 1
ATOM 1098 N N . LEU A 1 141 ? -15.469 4.441 -0.586 1 91.69 141 LEU A N 1
ATOM 1099 C CA . LEU A 1 141 ? -15.031 5.113 -1.804 1 91.69 141 LEU A CA 1
ATOM 1100 C C . LEU A 1 141 ? -15.734 6.457 -1.966 1 91.69 141 LEU A C 1
ATOM 1102 O O . LEU A 1 141 ? -16.75 6.711 -1.326 1 91.69 141 LEU A O 1
ATOM 1106 N N . ASN A 1 142 ? -15.086 7.297 -2.783 1 89.38 142 ASN A N 1
ATOM 1107 C CA . ASN A 1 142 ? -15.633 8.617 -3.084 1 89.38 142 ASN A CA 1
ATOM 1108 C C . ASN A 1 142 ? -15.914 9.414 -1.812 1 89.38 142 ASN A C 1
ATOM 1110 O O . ASN A 1 142 ? -16.984 10 -1.663 1 89.38 142 ASN A O 1
ATOM 1114 N N . SER A 1 143 ? -14.969 9.344 -0.903 1 90.25 143 SER A N 1
ATOM 1115 C CA . SER A 1 143 ? -15.07 10.023 0.384 1 90.25 143 SER A CA 1
ATOM 1116 C C . SER A 1 143 ? -13.789 10.797 0.701 1 90.25 143 SER A C 1
ATOM 1118 O O . SER A 1 143 ? -12.789 10.664 -0.006 1 90.25 143 SER A O 1
ATOM 1120 N N . VAL A 1 144 ? -13.906 11.648 1.697 1 88.75 144 VAL A N 1
ATOM 1121 C CA . VAL A 1 144 ? -12.758 12.375 2.217 1 88.75 144 VAL A CA 1
ATOM 1122 C C . VAL A 1 144 ? -12.25 11.703 3.49 1 88.75 144 VAL A C 1
ATOM 1124 O O . VAL A 1 144 ? -13.039 11.336 4.359 1 88.75 144 VAL A O 1
ATOM 1127 N N . VAL A 1 145 ? -10.938 11.531 3.504 1 94.19 145 VAL A N 1
ATOM 1128 C CA . VAL A 1 145 ? -10.32 10.992 4.711 1 94.19 145 VAL A CA 1
ATOM 1129 C C . VAL A 1 145 ? -9.203 11.922 5.184 1 94.19 145 VAL A C 1
ATOM 1131 O O . VAL A 1 145 ? -8.625 12.656 4.383 1 94.19 145 VAL A O 1
ATOM 1134 N N . VAL A 1 146 ? -9.008 11.867 6.457 1 95.31 146 VAL A N 1
ATOM 1135 C CA . VAL A 1 146 ? -7.879 12.57 7.066 1 95.31 146 VAL A CA 1
ATOM 1136 C C . VAL A 1 146 ? -6.789 11.562 7.441 1 95.31 146 VAL A C 1
ATOM 1138 O O . VAL A 1 146 ? -7.059 10.578 8.133 1 95.31 146 VAL A O 1
ATOM 1141 N N . VAL A 1 147 ? -5.605 11.789 6.914 1 97.75 147 VAL A N 1
ATOM 1142 C CA . VAL A 1 147 ? -4.457 10.953 7.25 1 97.75 147 VAL A CA 1
ATOM 1143 C C . VAL A 1 147 ? -3.418 11.781 7.996 1 97.75 147 VAL A C 1
ATOM 1145 O O . VAL A 1 147 ? -3.018 12.852 7.531 1 97.75 147 VAL A O 1
ATOM 1148 N N . GLU A 1 148 ? -3.037 11.258 9.141 1 98.31 148 GLU A N 1
ATOM 1149 C CA . GLU A 1 148 ? -2.043 11.953 9.961 1 98.31 148 GLU A CA 1
ATOM 1150 C C . GLU A 1 148 ? -0.759 11.133 10.078 1 98.31 148 GLU A C 1
ATOM 1152 O O . GLU A 1 148 ? -0.804 9.914 10.211 1 98.31 148 GLU A O 1
ATOM 1157 N N . GLY A 1 149 ? 0.336 11.742 9.93 1 98.5 149 GLY A N 1
ATOM 1158 C CA . GLY A 1 149 ? 1.65 11.172 10.18 1 98.5 149 GLY A CA 1
ATOM 1159 C C . GLY A 1 149 ? 2.459 11.969 11.188 1 98.5 149 GLY A C 1
ATOM 1160 O O . GLY A 1 149 ? 2.4 13.203 11.211 1 98.5 149 GLY A O 1
ATOM 1161 N N . TYR A 1 150 ? 3.174 11.258 12.016 1 98.62 150 TYR A N 1
ATOM 1162 C CA . TYR A 1 150 ? 3.967 11.906 13.055 1 98.62 150 TYR A CA 1
ATOM 1163 C C . TYR A 1 150 ? 5.141 11.039 13.477 1 98.62 150 TYR A C 1
ATOM 1165 O O . TYR A 1 150 ? 5.109 9.812 13.305 1 98.62 150 TYR A O 1
ATOM 1173 N N . ILE A 1 151 ? 6.133 11.672 14.031 1 98.5 151 ILE A N 1
ATOM 1174 C CA . ILE A 1 151 ? 7.312 10.969 14.531 1 98.5 151 ILE A CA 1
ATOM 1175 C C . ILE A 1 151 ? 7.137 10.656 16.016 1 98.5 151 ILE A C 1
ATOM 1177 O O . ILE A 1 151 ? 6.816 11.539 16.812 1 98.5 151 ILE A O 1
ATOM 1181 N N . ASP A 1 152 ? 7.324 9.398 16.375 1 98.56 152 ASP A N 1
ATOM 1182 C CA . ASP A 1 152 ? 7.254 8.992 17.766 1 98.56 152 ASP A CA 1
ATOM 1183 C C . ASP A 1 152 ? 8.609 9.148 18.453 1 98.56 152 ASP A C 1
ATOM 1185 O O . ASP A 1 152 ? 8.703 9.734 19.531 1 98.56 152 ASP A O 1
ATOM 1189 N N . GLN A 1 153 ? 9.633 8.562 17.781 1 97.81 153 GLN A N 1
ATOM 1190 C CA . GLN A 1 153 ? 10.977 8.617 18.359 1 97.81 153 GLN A CA 1
ATOM 1191 C C . GLN A 1 153 ? 12.047 8.422 17.281 1 97.81 153 GLN A C 1
ATOM 1193 O O . GLN A 1 153 ? 11.812 7.738 16.281 1 97.81 153 GLN A O 1
ATOM 1198 N N . THR A 1 154 ? 13.156 9.023 17.531 1 96.62 154 THR A N 1
ATOM 1199 C CA . THR A 1 154 ? 14.344 8.836 16.703 1 96.62 154 THR A CA 1
ATOM 1200 C C . THR A 1 154 ? 15.539 8.422 17.562 1 96.62 154 THR A C 1
ATOM 1202 O O . THR A 1 154 ? 15.836 9.07 18.562 1 96.62 154 THR A O 1
ATOM 1205 N N . ASN A 1 155 ? 16.062 7.359 17.25 1 96.56 155 ASN A N 1
ATOM 1206 C CA . ASN A 1 155 ? 17.25 6.844 17.906 1 96.56 155 ASN A CA 1
ATOM 1207 C C . ASN A 1 155 ? 18.344 6.5 16.891 1 96.56 155 ASN A C 1
ATOM 1209 O O . ASN A 1 155 ? 18.344 5.414 16.312 1 96.56 155 ASN A O 1
ATOM 1213 N N . GLY A 1 156 ? 19.375 7.395 16.844 1 95.12 156 GLY A N 1
ATOM 1214 C CA . GLY A 1 156 ? 20.406 7.184 15.836 1 95.12 156 GLY A CA 1
ATOM 1215 C C . GLY A 1 156 ? 19.859 7.211 14.414 1 95.12 156 GLY A C 1
ATOM 1216 O O . GLY A 1 156 ? 19.266 8.203 13.992 1 95.12 156 GLY A O 1
ATOM 1217 N N . ARG A 1 157 ? 20.031 6.082 13.758 1 95.75 157 ARG A N 1
ATOM 1218 C CA . ARG A 1 157 ? 19.594 6.023 12.359 1 95.75 157 ARG A CA 1
ATOM 1219 C C . ARG A 1 157 ? 18.141 5.555 12.258 1 95.75 157 ARG A C 1
ATOM 1221 O O . ARG A 1 157 ? 17.578 5.523 11.164 1 95.75 157 ARG A O 1
ATOM 1228 N N . LYS A 1 158 ? 17.594 5.219 13.398 1 97.88 158 LYS A N 1
ATOM 1229 C CA . LYS A 1 158 ? 16.25 4.641 13.367 1 97.88 158 LYS A CA 1
ATOM 1230 C C . LYS A 1 158 ? 15.203 5.66 13.797 1 97.88 158 LYS A C 1
ATOM 1232 O O . LYS A 1 158 ? 15.398 6.375 14.789 1 97.88 158 LYS A O 1
ATOM 1237 N N . THR A 1 159 ? 14.195 5.785 13.047 1 98.31 159 THR A N 1
ATOM 1238 C CA . THR A 1 159 ? 13.039 6.613 13.406 1 98.31 159 THR A CA 1
ATOM 1239 C C . THR A 1 159 ? 11.766 5.781 13.422 1 98.31 159 THR A C 1
ATOM 1241 O O . THR A 1 159 ? 11.43 5.125 12.43 1 98.31 159 THR A O 1
ATOM 1244 N N . ILE A 1 160 ? 11.125 5.766 14.555 1 98.81 160 ILE A N 1
ATOM 1245 C CA . ILE A 1 160 ? 9.781 5.199 14.656 1 98.81 160 ILE A CA 1
ATOM 1246 C C . ILE A 1 160 ? 8.742 6.301 14.461 1 98.81 160 ILE A C 1
ATOM 1248 O O . ILE A 1 160 ? 8.82 7.359 15.086 1 98.81 160 ILE A O 1
ATOM 1252 N N . ALA A 1 161 ? 7.82 6.059 13.562 1 98.88 161 ALA A N 1
ATOM 1253 C CA . ALA A 1 161 ? 6.785 7.039 13.25 1 98.88 161 ALA A CA 1
ATOM 1254 C C . ALA A 1 161 ? 5.41 6.387 13.188 1 98.88 161 ALA A C 1
ATOM 1256 O O . ALA A 1 161 ? 5.297 5.184 12.945 1 98.88 161 ALA A O 1
ATOM 1257 N N . GLY A 1 162 ? 4.375 7.152 13.445 1 98.88 162 GLY A N 1
ATOM 1258 C CA . GLY A 1 162 ? 3.006 6.664 13.469 1 98.88 162 GLY A CA 1
ATOM 1259 C C . GLY A 1 162 ? 2.104 7.363 12.469 1 98.88 162 GLY A C 1
ATOM 1260 O O . GLY A 1 162 ? 2.439 8.438 11.969 1 98.88 162 GLY A O 1
ATOM 1261 N N . GLY A 1 163 ? 1.009 6.703 12.133 1 98.81 163 GLY A N 1
ATOM 1262 C CA . GLY A 1 163 ? -0.015 7.246 11.25 1 98.81 163 GLY A CA 1
ATOM 1263 C C . GLY A 1 163 ? -1.418 6.812 11.633 1 98.81 163 GLY A C 1
ATOM 1264 O O . GLY A 1 163 ? -1.61 5.73 12.188 1 98.81 163 GLY A O 1
ATOM 1265 N N . LYS A 1 164 ? -2.299 7.672 11.344 1 98.88 164 LYS A N 1
ATOM 1266 C CA . LYS A 1 164 ? -3.719 7.387 11.523 1 98.88 164 LYS A CA 1
ATOM 1267 C C . LYS A 1 164 ? -4.535 7.891 10.328 1 98.88 164 LYS A C 1
ATOM 1269 O O . LYS A 1 164 ? -4.238 8.953 9.773 1 98.88 164 LYS A O 1
ATOM 1274 N N . MET A 1 165 ? -5.484 7.094 9.977 1 98.75 165 MET A N 1
ATOM 1275 C CA . MET A 1 165 ? -6.48 7.484 8.984 1 98.75 165 MET A CA 1
ATOM 1276 C C . MET A 1 165 ? -7.879 7.516 9.602 1 98.75 165 MET A C 1
ATOM 1278 O O . MET A 1 165 ? -8.305 6.539 10.227 1 98.75 165 MET A O 1
ATOM 1282 N N . TYR A 1 166 ? -8.547 8.594 9.445 1 97.12 166 TYR A N 1
ATOM 1283 C CA . TYR A 1 166 ? -9.852 8.688 10.086 1 97.12 166 TYR A CA 1
ATOM 1284 C C . TYR A 1 166 ? -10.812 9.523 9.242 1 97.12 166 TYR A C 1
ATOM 1286 O O . TYR A 1 166 ? -10.391 10.266 8.359 1 97.12 166 TYR A O 1
ATOM 1294 N N . HIS A 1 167 ? -12.078 9.266 9.469 1 94.75 167 HIS A N 1
ATOM 1295 C CA . HIS A 1 167 ? -13.125 10.133 8.953 1 94.75 167 HIS A CA 1
ATOM 1296 C C . HIS A 1 167 ? -13.008 11.539 9.523 1 94.75 167 HIS A C 1
ATOM 1298 O O . HIS A 1 167 ? -12.578 11.719 10.664 1 94.75 167 HIS A O 1
ATOM 1304 N N . PRO A 1 168 ? -13.43 12.484 8.734 1 87.12 168 PRO A N 1
ATOM 1305 C CA . PRO A 1 168 ? -13.367 13.852 9.258 1 87.12 168 PRO A CA 1
ATOM 1306 C C . PRO A 1 168 ? -14.125 14.016 10.57 1 87.12 168 PRO A C 1
ATOM 1308 O O . PRO A 1 168 ? -13.773 14.875 11.391 1 87.12 168 PRO A O 1
ATOM 1311 N N . ASP A 1 169 ? -15.086 13.102 10.773 1 85.88 169 ASP A N 1
ATOM 1312 C CA . ASP A 1 169 ? -15.891 13.203 11.992 1 85.88 169 ASP A CA 1
ATOM 1313 C C . ASP A 1 169 ? -15.227 12.461 13.148 1 85.88 169 ASP A C 1
ATOM 1315 O O . ASP A 1 169 ? -15.75 12.453 14.266 1 85.88 169 ASP A O 1
ATOM 1319 N N . GLY A 1 170 ? -14.188 11.734 12.852 1 90.5 170 GLY A N 1
ATOM 1320 C CA . GLY A 1 170 ? -13.422 11.219 13.969 1 90.5 170 GLY A CA 1
ATOM 1321 C C . GLY A 1 170 ? -13.328 9.703 13.984 1 90.5 170 GLY A C 1
ATOM 1322 O O . GLY A 1 170 ? -12.5 9.133 14.695 1 90.5 170 GLY A O 1
ATOM 1323 N N . ALA A 1 171 ? -14.141 8.953 13.219 1 95.25 171 ALA A N 1
ATOM 1324 C CA . ALA A 1 171 ? -14.07 7.496 13.195 1 95.25 171 ALA A CA 1
ATOM 1325 C C . ALA A 1 171 ? -12.734 7.016 12.641 1 95.25 171 ALA A C 1
ATOM 1327 O O . ALA A 1 171 ? -12.32 7.449 11.562 1 95.25 171 ALA A O 1
ATOM 1328 N N . LEU A 1 172 ? -12.109 6.098 13.422 1 98.5 172 LEU A N 1
ATOM 1329 C CA . LEU A 1 172 ? -10.805 5.586 13.016 1 98.5 172 LEU A CA 1
ATOM 1330 C C . LEU A 1 172 ? -10.953 4.484 11.977 1 98.5 172 LEU A C 1
ATOM 1332 O O . LEU A 1 172 ? -11.656 3.494 12.203 1 98.5 172 LEU A O 1
ATOM 1336 N N . TYR A 1 173 ? -10.32 4.652 10.781 1 98.69 173 TYR A N 1
ATOM 1337 C CA . TYR A 1 173 ? -10.336 3.643 9.734 1 98.69 173 TYR A CA 1
ATOM 1338 C C . TYR A 1 173 ? -9.141 2.705 9.859 1 98.69 173 TYR A C 1
ATOM 1340 O O . TYR A 1 173 ? -9.273 1.492 9.672 1 98.69 173 TYR A O 1
ATOM 1348 N N . ALA A 1 174 ? -7.945 3.23 10.133 1 98.88 174 ALA A N 1
ATOM 1349 C CA . ALA A 1 174 ? -6.715 2.447 10.195 1 98.88 174 ALA A CA 1
ATOM 1350 C C . ALA A 1 174 ? -5.609 3.219 10.914 1 98.88 174 ALA A C 1
ATOM 1352 O O . ALA A 1 174 ? -5.668 4.445 11.023 1 98.88 174 ALA A O 1
ATOM 1353 N N . GLU A 1 175 ? -4.652 2.535 11.438 1 98.88 175 GLU A N 1
ATOM 1354 C CA . GLU A 1 175 ? -3.443 3.113 12.016 1 98.88 175 GLU A CA 1
ATOM 1355 C C . GLU A 1 175 ? -2.201 2.334 11.6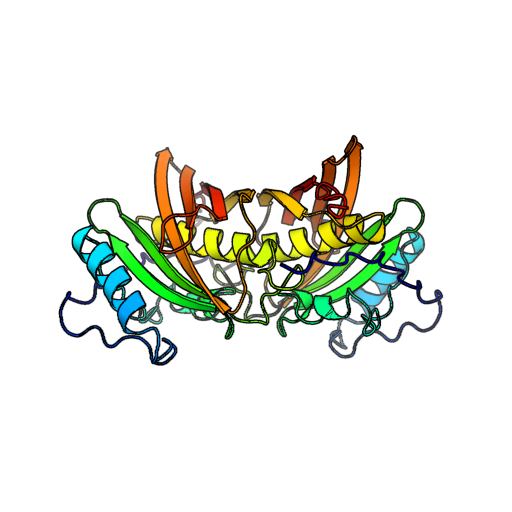02 1 98.88 175 GLU A C 1
ATOM 1357 O O . GLU A 1 175 ? -2.297 1.178 11.18 1 98.88 175 GLU A O 1
ATOM 1362 N N . ALA A 1 176 ? -1.081 3.002 11.688 1 98.94 176 ALA A N 1
ATOM 1363 C CA . ALA A 1 176 ? 0.152 2.381 11.211 1 98.94 176 ALA A CA 1
ATOM 1364 C C . ALA A 1 176 ? 1.337 2.77 12.086 1 98.94 176 ALA A C 1
ATOM 1366 O O . ALA A 1 176 ? 1.334 3.832 12.711 1 98.94 176 ALA A O 1
ATOM 1367 N N . THR A 1 177 ? 2.268 1.909 12.203 1 98.94 177 THR A N 1
ATOM 1368 C CA . THR A 1 177 ? 3.604 2.172 12.727 1 98.94 177 THR A CA 1
ATOM 1369 C C . THR A 1 177 ? 4.668 1.823 11.688 1 98.94 177 THR A C 1
ATOM 1371 O O . THR A 1 177 ? 4.605 0.767 11.062 1 98.94 177 THR A O 1
ATOM 1374 N N . LEU A 1 178 ? 5.574 2.705 11.508 1 98.88 178 LEU A N 1
ATOM 1375 C CA . LEU A 1 178 ? 6.652 2.502 10.547 1 98.88 178 LEU A CA 1
ATOM 1376 C C . LEU A 1 178 ? 8.016 2.652 11.211 1 98.88 178 LEU A C 1
ATOM 1378 O O . LEU A 1 178 ? 8.18 3.463 12.125 1 98.88 178 LEU A O 1
ATOM 1382 N N . LEU A 1 179 ? 8.938 1.878 10.789 1 98.88 179 LEU A N 1
ATOM 1383 C CA . LEU A 1 179 ? 10.344 2.041 11.125 1 98.88 179 LEU A CA 1
ATOM 1384 C C . LEU A 1 179 ? 11.141 2.533 9.914 1 98.88 179 LEU A C 1
ATOM 1386 O O . LEU A 1 179 ? 11.07 1.938 8.836 1 98.88 179 LEU A O 1
ATOM 1390 N N . PHE A 1 180 ? 11.805 3.586 10.062 1 98.25 180 PHE A N 1
ATOM 1391 C CA . PHE A 1 180 ? 12.688 4.145 9.039 1 98.25 180 PHE A CA 1
ATOM 1392 C C . PHE A 1 180 ? 14.148 4.023 9.461 1 98.25 180 PHE A C 1
ATOM 1394 O O . PHE A 1 180 ? 14.469 4.105 10.648 1 98.25 180 PHE A O 1
ATOM 1401 N N . VAL A 1 181 ? 15.023 3.898 8.461 1 97.56 181 VAL A N 1
ATOM 1402 C CA . VAL A 1 181 ? 16.453 3.846 8.734 1 97.56 181 VAL A CA 1
ATOM 1403 C C . VAL A 1 181 ? 17.203 4.762 7.773 1 97.56 181 VAL A C 1
ATOM 1405 O O . VAL A 1 181 ? 17 4.691 6.559 1 97.56 181 VAL A O 1
ATOM 1408 N N . LYS A 1 182 ? 18.031 5.578 8.312 1 94.31 182 LYS A N 1
ATOM 1409 C CA . LYS A 1 182 ? 18.938 6.383 7.508 1 94.31 182 LYS A CA 1
ATOM 1410 C C . LYS A 1 182 ? 20.062 5.531 6.926 1 94.31 182 LYS A C 1
ATOM 1412 O O . LYS A 1 182 ? 20.656 4.703 7.629 1 94.31 182 LYS A O 1
ATOM 1417 N N . PRO A 1 183 ? 20.266 5.746 5.621 1 89.62 183 PRO A N 1
ATOM 1418 C CA . PRO A 1 183 ? 21.375 4.98 5.043 1 89.62 183 PRO A CA 1
ATOM 1419 C C . PRO A 1 183 ? 22.734 5.352 5.645 1 89.62 183 PRO A C 1
ATOM 1421 O O . PRO A 1 183 ? 22.938 6.496 6.059 1 89.62 183 PRO A O 1
ATOM 1424 N N . ARG A 1 184 ? 23.578 4.324 5.66 1 86 184 ARG A N 1
ATOM 1425 C CA . ARG A 1 184 ? 24.922 4.598 6.145 1 86 184 ARG A CA 1
ATOM 1426 C C . ARG A 1 184 ? 25.703 5.445 5.145 1 86 184 ARG A C 1
ATOM 1428 O O . ARG A 1 184 ? 25.578 5.258 3.934 1 86 184 ARG A O 1
ATOM 1435 N N . LEU A 1 185 ? 26.281 6.586 5.535 1 69.25 185 LEU A N 1
ATOM 1436 C CA . LEU A 1 185 ? 27.109 7.453 4.707 1 69.25 185 LEU A CA 1
ATOM 1437 C C . LEU A 1 185 ? 28.281 6.688 4.125 1 69.25 185 LEU A C 1
ATOM 1439 O O . LEU A 1 185 ? 28.969 5.945 4.844 1 69.25 185 LEU A O 1
ATOM 1443 N N . VAL A 1 186 ? 28.172 6.133 2.975 1 57.28 186 VAL A N 1
ATOM 1444 C CA . VAL A 1 186 ? 29.406 5.578 2.424 1 57.28 186 VAL A CA 1
ATOM 1445 C C . VAL A 1 186 ? 30.422 6.695 2.205 1 57.28 186 VAL A C 1
ATOM 1447 O O . VAL A 1 186 ? 30.109 7.723 1.595 1 57.28 186 VAL A O 1
ATOM 1450 N N . GLU A 1 187 ? 31.312 6.875 3.137 1 49.03 187 GLU A N 1
ATOM 1451 C CA . GLU A 1 187 ? 32.469 7.727 2.863 1 49.03 187 GLU A CA 1
ATOM 1452 C C . GLU A 1 187 ? 33 7.504 1.448 1 49.03 187 GLU A C 1
ATOM 1454 O O . GLU A 1 187 ? 33.125 6.359 0.998 1 49.03 187 GLU A O 1
ATOM 1459 N N . PRO A 1 188 ? 32.875 8.617 0.683 1 47.78 188 PRO A N 1
ATOM 1460 C CA . PRO A 1 188 ? 33.594 8.414 -0.578 1 47.78 188 PRO A CA 1
ATOM 1461 C C . PRO A 1 188 ? 34.938 7.723 -0.385 1 47.78 188 PRO A C 1
ATOM 1463 O O . PRO A 1 188 ? 35.594 7.934 0.63 1 47.78 188 PRO A O 1
ATOM 1466 N N . LYS A 1 189 ? 34.969 6.48 -0.813 1 40.44 189 LYS A N 1
ATOM 1467 C CA . LYS A 1 189 ? 36.344 6.031 -0.872 1 40.44 189 LYS A CA 1
ATOM 1468 C C . LYS A 1 189 ? 37.25 7.137 -1.383 1 40.44 189 LYS A C 1
ATOM 1470 O O . LYS A 1 189 ? 37.031 7.707 -2.451 1 40.44 189 LYS A O 1
ATOM 1475 N N . MET A 1 190 ? 38 7.668 -0.398 1 32.06 190 MET A N 1
ATOM 1476 C CA . MET A 1 190 ? 39.156 8.422 -0.879 1 32.06 190 MET A CA 1
ATOM 1477 C C . MET A 1 190 ? 40.031 7.539 -1.738 1 32.06 190 MET A C 1
ATOM 1479 O O . MET A 1 190 ? 40.25 6.363 -1.432 1 32.06 190 MET A O 1
ATOM 1483 N N . MET B 1 1 ? -29.172 -1.479 4.52 1 24.5 1 MET B N 1
ATOM 1484 C CA . MET B 1 1 ? -27.75 -1.465 4.195 1 24.5 1 MET B CA 1
ATOM 1485 C C . MET B 1 1 ? -27.328 -2.771 3.529 1 24.5 1 MET B C 1
ATOM 1487 O O . MET B 1 1 ? -27.484 -3.848 4.109 1 24.5 1 MET B O 1
ATOM 1491 N N . GLN B 1 2 ? -27.375 -2.811 2.188 1 25.81 2 GLN B N 1
ATOM 1492 C CA . GLN B 1 2 ? -27.25 -4.086 1.485 1 25.81 2 GLN B CA 1
ATOM 1493 C C . GLN B 1 2 ? -25.953 -4.801 1.848 1 25.81 2 GLN B C 1
ATOM 1495 O O . GLN B 1 2 ? -24.891 -4.188 1.88 1 25.81 2 GLN B O 1
ATOM 1500 N N . LYS B 1 3 ? -26.156 -5.934 2.342 1 31.3 3 LYS B N 1
ATOM 1501 C CA . LYS B 1 3 ? -25.047 -6.805 2.748 1 31.3 3 LYS B CA 1
ATOM 1502 C C . LYS B 1 3 ? -24.141 -7.133 1.568 1 31.3 3 LYS B C 1
ATOM 1504 O O . LYS B 1 3 ? -24.625 -7.391 0.462 1 31.3 3 LYS B O 1
ATOM 1509 N N . PRO B 1 4 ? -22.906 -6.855 1.705 1 31.64 4 PRO B N 1
ATOM 1510 C CA . PRO B 1 4 ? -22.047 -7.246 0.576 1 31.64 4 PRO B CA 1
ATOM 1511 C C . PRO B 1 4 ? -22.188 -8.719 0.215 1 31.64 4 PRO B C 1
ATOM 1513 O O . PRO B 1 4 ? -22.234 -9.578 1.104 1 31.64 4 PRO B O 1
ATOM 1516 N N . SER B 1 5 ? -22.969 -9.094 -0.799 1 30.52 5 SER B N 1
ATOM 1517 C CA . SER B 1 5 ? -23.062 -10.469 -1.277 1 30.52 5 SER B CA 1
ATOM 1518 C C . SER B 1 5 ? -21.703 -10.977 -1.762 1 30.52 5 SER B C 1
ATOM 1520 O O . SER B 1 5 ? -21.078 -10.344 -2.607 1 30.52 5 SER B O 1
ATOM 1522 N N . PHE B 1 6 ? -21.062 -11.781 -0.896 1 30.44 6 PHE B N 1
ATOM 1523 C CA . PHE B 1 6 ? -19.734 -12.289 -1.19 1 30.44 6 PHE B CA 1
ATOM 1524 C C . PHE B 1 6 ? -19.812 -13.633 -1.907 1 30.44 6 PHE B C 1
ATOM 1526 O O . PHE B 1 6 ? -20.188 -14.641 -1.305 1 30.44 6 PHE B O 1
ATOM 1533 N N . GLN B 1 7 ? -20.078 -13.719 -3.225 1 31.33 7 GLN B N 1
ATOM 1534 C CA . GLN B 1 7 ? -20.062 -15.016 -3.904 1 31.33 7 GLN B CA 1
ATOM 1535 C C . GLN B 1 7 ? -18.641 -15.539 -4.066 1 31.33 7 GLN B C 1
ATOM 1537 O O . GLN B 1 7 ? -17.703 -14.758 -4.172 1 31.33 7 GLN B O 1
ATOM 1542 N N . PRO B 1 8 ? -18.484 -16.891 -4.004 1 31.36 8 PRO B N 1
ATOM 1543 C CA . PRO B 1 8 ? -17.172 -17.547 -4.125 1 31.36 8 PRO B CA 1
ATOM 1544 C C . PRO B 1 8 ? -16.516 -17.281 -5.473 1 31.36 8 PRO B C 1
ATOM 1546 O O . PRO B 1 8 ? -17.203 -17.109 -6.484 1 31.36 8 PRO B O 1
ATOM 1549 N N . TYR B 1 9 ? -15.234 -17.109 -5.609 1 33.62 9 TYR B N 1
ATOM 1550 C CA . TYR B 1 9 ? -14.375 -16.828 -6.754 1 33.62 9 TYR B CA 1
ATOM 1551 C C . TYR B 1 9 ? -14 -18.109 -7.484 1 33.62 9 TYR B C 1
ATOM 1553 O O . TYR B 1 9 ? -13.516 -19.062 -6.871 1 33.62 9 TYR B O 1
ATOM 1561 N N . TYR B 1 10 ? -14.758 -18.578 -8.516 1 31.25 10 TYR B N 1
ATOM 1562 C CA . TYR B 1 10 ? -14.266 -19.734 -9.258 1 31.25 10 TYR B CA 1
ATOM 1563 C C . TYR B 1 10 ? -13.32 -19.297 -10.375 1 31.25 10 TYR B C 1
ATOM 1565 O O . TYR B 1 10 ? -13.664 -18.453 -11.195 1 31.25 10 TYR B O 1
ATOM 1573 N N . VAL B 1 11 ? -12.062 -19.328 -10.211 1 35.06 11 VAL B N 1
ATOM 1574 C CA . VAL B 1 11 ? -11.086 -19.016 -11.25 1 35.06 11 VAL B CA 1
ATOM 1575 C C . VAL B 1 11 ? -10.773 -20.281 -12.047 1 35.06 11 VAL B C 1
ATOM 1577 O O . VAL B 1 11 ? -10.453 -21.328 -11.477 1 35.06 11 VAL B O 1
ATOM 1580 N N . LYS B 1 12 ? -11.203 -20.25 -13.375 1 35.59 12 LYS B N 1
ATOM 1581 C CA . LYS B 1 12 ? -10.781 -21.375 -14.219 1 35.59 12 LYS B CA 1
ATOM 1582 C C . LYS B 1 12 ? -9.312 -21.25 -14.609 1 35.59 12 LYS B C 1
ATOM 1584 O O . LYS B 1 12 ? -8.875 -20.203 -15.086 1 35.59 12 LYS B O 1
ATOM 1589 N N . ALA B 1 13 ? -8.414 -22.125 -14.227 1 39.81 13 ALA B N 1
ATOM 1590 C CA . ALA B 1 13 ? -7.016 -22.266 -14.617 1 39.81 13 ALA B CA 1
ATOM 1591 C C . ALA B 1 13 ? -6.879 -22.438 -16.125 1 39.81 13 ALA B C 1
ATOM 1593 O O . ALA B 1 13 ? -7.652 -23.172 -16.75 1 39.81 13 ALA B O 1
ATOM 1594 N N . LEU B 1 14 ? -6.18 -21.531 -16.859 1 36.88 14 LEU B N 1
ATOM 1595 C CA . LEU B 1 14 ? -5.875 -21.781 -18.266 1 36.88 14 LEU B CA 1
ATOM 1596 C C . LEU B 1 14 ? -4.934 -22.969 -18.422 1 36.88 14 LEU B C 1
ATOM 1598 O O . LEU B 1 14 ? -4.082 -23.203 -17.547 1 36.88 14 LEU B O 1
ATOM 1602 N N . SER B 1 15 ? -5.234 -23.891 -19.172 1 36.28 15 SER B N 1
ATOM 1603 C CA . SER B 1 15 ? -4.375 -25.016 -19.547 1 36.28 15 SER B CA 1
ATOM 1604 C C . SER B 1 15 ? -2.992 -24.516 -19.969 1 36.28 15 SER B C 1
ATOM 1606 O O . SER B 1 15 ? -2.838 -23.375 -20.406 1 36.28 15 SER B O 1
ATOM 1608 N N . SER B 1 16 ? -1.827 -25.188 -19.641 1 39.03 16 SER B N 1
ATOM 1609 C CA . SER B 1 16 ? -0.395 -25.125 -19.906 1 39.03 16 SER B CA 1
ATOM 1610 C C . SER B 1 16 ? -0.117 -24.594 -21.312 1 39.03 16 SER B C 1
ATOM 1612 O O . SER B 1 16 ? 1.001 -24.172 -21.609 1 39.03 16 SER B O 1
ATOM 1614 N N . GLU B 1 17 ? -0.826 -24.906 -22.359 1 41.22 17 GLU B N 1
ATOM 1615 C CA . GLU B 1 17 ? -0.231 -24.875 -23.688 1 41.22 17 GLU B CA 1
ATOM 1616 C C . GLU B 1 17 ? 0.207 -23.453 -24.062 1 41.22 17 GLU B C 1
ATOM 1618 O O . GLU B 1 17 ? 1.342 -23.25 -24.484 1 41.22 17 GLU B O 1
ATOM 1623 N N . GLN B 1 18 ? -0.575 -22.578 -24.922 1 40.44 18 GLN B N 1
ATOM 1624 C CA . GLN B 1 18 ? -0.157 -21.406 -25.703 1 40.44 18 GLN B CA 1
ATOM 1625 C C . GLN B 1 18 ? -0.326 -20.125 -24.906 1 40.44 18 GLN B C 1
ATOM 1627 O O . GLN B 1 18 ? -1.317 -19.406 -25.078 1 40.44 18 GLN B O 1
ATOM 1632 N N . ALA B 1 19 ? 0.072 -20.078 -23.719 1 45.97 19 ALA B N 1
ATOM 1633 C CA . ALA B 1 19 ? -0.19 -18.828 -23 1 45.97 19 ALA B CA 1
ATOM 1634 C C . ALA B 1 19 ? 0.432 -17.641 -23.734 1 45.97 19 ALA B C 1
ATOM 1636 O O . ALA B 1 19 ? 1.651 -17.578 -23.906 1 45.97 19 ALA B O 1
ATOM 1637 N N . GLN B 1 20 ? -0.279 -17.094 -24.594 1 50.06 20 GLN B N 1
ATOM 1638 C CA . GLN B 1 20 ? 0.164 -15.836 -25.188 1 50.06 20 GLN B CA 1
ATOM 1639 C C . GLN B 1 20 ? 0.528 -14.82 -24.109 1 50.06 20 GLN B C 1
ATOM 1641 O O . GLN B 1 20 ? -0.248 -14.586 -23.188 1 50.06 20 GLN B O 1
ATOM 1646 N N . LEU B 1 21 ? 1.834 -14.625 -23.922 1 56.56 21 LEU B N 1
ATOM 1647 C CA . LEU B 1 21 ? 2.33 -13.57 -23.031 1 56.56 21 LEU B CA 1
ATOM 1648 C C . LEU B 1 21 ? 1.586 -12.266 -23.281 1 56.56 21 LEU B C 1
ATOM 1650 O O . LEU B 1 21 ? 1.184 -11.977 -24.406 1 56.56 21 LEU B O 1
ATOM 1654 N N . PRO B 1 22 ? 1.276 -11.633 -22.156 1 55.03 22 PRO B N 1
ATOM 1655 C CA . PRO B 1 22 ? 0.602 -10.352 -22.344 1 55.03 22 PRO B CA 1
ATOM 1656 C C . PRO B 1 22 ? 1.405 -9.375 -23.203 1 55.03 22 PRO B C 1
ATOM 1658 O O . PRO B 1 22 ? 2.633 -9.477 -23.281 1 55.03 22 PRO B O 1
ATOM 1661 N N . THR B 1 23 ? 0.688 -8.562 -23.906 1 53.41 23 THR B N 1
ATOM 1662 C CA . THR B 1 23 ? 1.264 -7.609 -24.859 1 53.41 23 THR B CA 1
ATOM 1663 C C . THR B 1 23 ? 2.234 -6.664 -24.156 1 53.41 23 THR B C 1
ATOM 1665 O O . THR B 1 23 ? 3.168 -6.152 -24.766 1 53.41 23 THR B O 1
ATOM 1668 N N . TRP B 1 24 ? 1.998 -6.414 -22.875 1 51.81 24 TRP B N 1
ATOM 1669 C CA . TRP B 1 24 ? 2.887 -5.48 -22.188 1 51.81 24 TRP B CA 1
ATOM 1670 C C . TRP B 1 24 ? 4.227 -6.137 -21.875 1 51.81 24 TRP B C 1
ATOM 1672 O O . TRP B 1 24 ? 5.176 -5.461 -21.469 1 51.81 24 TRP B O 1
ATOM 1682 N N . PHE B 1 25 ? 4.133 -7.426 -22.031 1 55.84 25 PHE B N 1
ATOM 1683 C CA . PHE B 1 25 ? 5.383 -8.117 -21.75 1 55.84 25 PHE B CA 1
ATOM 1684 C C . PHE B 1 25 ? 6.48 -7.668 -22.703 1 55.84 25 PHE B C 1
ATOM 1686 O O . PHE B 1 25 ? 6.289 -7.656 -23.922 1 55.84 25 PHE B O 1
ATOM 1693 N N . PRO B 1 26 ? 7.492 -6.984 -22.047 1 50.06 26 PRO B N 1
ATOM 1694 C CA . PRO B 1 26 ? 8.5 -6.492 -22.984 1 50.06 26 PRO B CA 1
ATOM 1695 C C . PRO B 1 26 ? 8.906 -7.547 -24.016 1 50.06 26 PRO B C 1
ATOM 1697 O O . PRO B 1 26 ? 9.086 -8.719 -23.672 1 50.06 26 PRO B O 1
ATOM 1700 N N . SER B 1 27 ? 8.672 -7.152 -25.094 1 48.16 27 SER B N 1
ATOM 1701 C CA . SER B 1 27 ? 9.047 -8.008 -26.219 1 48.16 27 SER B CA 1
ATOM 1702 C C . SER B 1 27 ? 10.445 -8.578 -26.047 1 48.16 27 SER B C 1
ATOM 1704 O O . SER B 1 27 ? 10.695 -9.742 -26.359 1 48.16 27 SER B O 1
ATOM 1706 N N . GLY B 1 28 ? 11.352 -7.758 -25.656 1 50.56 28 GLY B N 1
ATOM 1707 C CA . GLY B 1 28 ? 12.734 -8.227 -25.625 1 50.56 28 GLY B CA 1
ATOM 1708 C C . GLY B 1 28 ? 13 -9.219 -24.516 1 50.56 28 GLY B C 1
ATOM 1709 O O . GLY B 1 28 ? 13.945 -10.008 -24.578 1 50.56 28 GLY B O 1
ATOM 1710 N N . HIS B 1 29 ? 12.453 -8.93 -23.312 1 55.25 29 HIS B N 1
ATOM 1711 C CA . HIS B 1 29 ? 12.75 -9.828 -22.203 1 55.25 29 HIS B CA 1
ATOM 1712 C C . HIS B 1 29 ? 11.844 -11.055 -22.25 1 55.25 29 HIS B C 1
ATOM 1714 O O . HIS B 1 29 ? 11.43 -11.562 -21.188 1 55.25 29 HIS B O 1
ATOM 1720 N N . SER B 1 30 ? 11.609 -11.359 -23.422 1 63.75 30 SER B N 1
ATOM 1721 C CA . SER B 1 30 ? 10.672 -12.453 -23.641 1 63.75 30 SER B CA 1
ATOM 1722 C C . SER B 1 30 ? 11.266 -13.789 -23.234 1 63.75 30 SER B C 1
ATOM 1724 O O . SER B 1 30 ? 10.602 -14.602 -22.594 1 63.75 30 SER B O 1
ATOM 1726 N N . GLU B 1 31 ? 12.648 -13.828 -23.422 1 70.19 31 GLU B N 1
ATOM 1727 C CA . GLU B 1 31 ? 13.25 -15.109 -23.078 1 70.19 31 GLU B CA 1
ATOM 1728 C C . GLU B 1 31 ? 13.336 -15.281 -21.562 1 70.19 31 GLU B C 1
ATOM 1730 O O . GLU B 1 31 ? 13.078 -16.375 -21.031 1 70.19 31 GLU B O 1
ATOM 1735 N N . GLU B 1 32 ? 13.695 -14.172 -20.938 1 73 32 GLU B N 1
ATOM 1736 C CA . GLU B 1 32 ? 13.805 -14.219 -19.484 1 73 32 GLU B CA 1
ATOM 1737 C C . GLU B 1 32 ? 12.453 -14.508 -18.844 1 73 32 GLU B C 1
ATOM 1739 O O . GLU B 1 32 ? 12.352 -15.328 -17.922 1 73 32 GLU B O 1
ATOM 1744 N N . PHE B 1 33 ? 11.539 -13.969 -19.359 1 73.56 33 PHE B N 1
ATOM 1745 C CA . PHE B 1 33 ? 10.195 -14.156 -18.828 1 73.56 33 PHE B CA 1
ATOM 1746 C C . PHE B 1 33 ? 9.711 -15.578 -19.078 1 73.56 33 PHE B C 1
ATOM 1748 O O . PHE B 1 33 ? 9.109 -16.203 -18.203 1 73.56 33 PHE B O 1
ATOM 1755 N N . GLN B 1 34 ? 10.031 -16.016 -20.25 1 73.56 34 GLN B N 1
ATOM 1756 C CA . GLN B 1 34 ? 9.641 -17.391 -20.578 1 73.56 34 GLN B CA 1
ATOM 1757 C C . GLN B 1 34 ? 10.312 -18.391 -19.641 1 73.56 34 GLN B C 1
ATOM 1759 O O . GLN B 1 34 ? 9.703 -19.391 -19.25 1 73.56 34 GLN B O 1
ATOM 1764 N N . LEU B 1 35 ? 11.492 -18.016 -19.406 1 81.75 35 LEU B N 1
ATOM 1765 C CA . LEU B 1 35 ? 12.227 -18.906 -18.5 1 81.75 35 LEU B CA 1
ATOM 1766 C C . LEU B 1 35 ? 11.602 -18.891 -17.109 1 81.75 35 LEU B C 1
ATOM 1768 O O . LEU B 1 35 ? 11.469 -19.953 -16.484 1 81.75 35 LEU B O 1
ATOM 1772 N N . ILE B 1 36 ? 11.188 -17.734 -16.703 1 84.06 36 ILE B N 1
ATOM 1773 C CA . ILE B 1 36 ? 10.555 -17.609 -15.391 1 84.06 36 ILE B CA 1
ATOM 1774 C C . ILE B 1 36 ? 9.242 -18.391 -15.375 1 84.06 36 ILE B C 1
ATOM 1776 O O . ILE B 1 36 ? 8.977 -19.156 -14.438 1 84.06 36 ILE B O 1
ATOM 1780 N N . LEU B 1 37 ? 8.516 -18.297 -16.375 1 82.38 37 LEU B N 1
ATOM 1781 C CA . LEU B 1 37 ? 7.227 -18.984 -16.469 1 82.38 37 LEU B CA 1
ATOM 1782 C C . LEU B 1 37 ? 7.414 -20.5 -16.484 1 82.38 37 LEU B C 1
ATOM 1784 O O . LEU B 1 37 ? 6.68 -21.219 -15.812 1 82.38 37 LEU B O 1
ATOM 1788 N N . ARG B 1 38 ? 8.375 -20.906 -17.234 1 81.81 38 ARG B N 1
ATOM 1789 C CA . ARG B 1 38 ? 8.648 -22.328 -17.312 1 81.81 38 ARG B CA 1
ATOM 1790 C C . ARG B 1 38 ? 8.984 -22.906 -15.93 1 81.81 38 ARG B C 1
ATOM 1792 O O . ARG B 1 38 ? 8.516 -23.984 -15.562 1 81.81 38 ARG B O 1
ATOM 1799 N N . LYS B 1 39 ? 9.773 -22.172 -15.25 1 87.56 39 LYS B N 1
ATOM 1800 C CA . LYS B 1 39 ? 10.141 -22.609 -13.906 1 87.56 39 LYS B CA 1
ATOM 1801 C C . LYS B 1 39 ? 8.922 -22.656 -12.992 1 87.56 39 LYS B C 1
ATOM 1803 O O . LYS B 1 39 ? 8.789 -23.578 -12.18 1 87.56 39 LYS B O 1
ATOM 1808 N N . LEU B 1 40 ? 8.055 -21.703 -13.133 1 87.94 40 LEU B N 1
ATOM 1809 C CA . LEU B 1 40 ? 6.84 -21.656 -12.328 1 87.94 40 LEU B CA 1
ATOM 1810 C C . LEU B 1 40 ? 5.902 -22.812 -12.703 1 87.94 40 LEU B C 1
ATOM 1812 O O . LEU B 1 40 ? 5.281 -23.422 -11.828 1 87.94 40 LEU B O 1
ATOM 1816 N N . PHE B 1 41 ? 5.852 -23.141 -13.953 1 85.56 41 PHE B N 1
ATOM 1817 C CA . PHE B 1 41 ? 5.043 -24.266 -14.414 1 85.56 41 PHE B CA 1
ATOM 1818 C C . PHE B 1 41 ? 5.57 -25.578 -13.852 1 85.56 41 PHE B C 1
ATOM 1820 O O . PHE B 1 41 ? 4.793 -26.438 -13.43 1 85.56 41 PHE B O 1
ATOM 1827 N N . GLU B 1 42 ? 6.828 -25.625 -13.82 1 90.5 42 GLU B N 1
ATOM 1828 C CA . GLU B 1 42 ? 7.457 -26.828 -13.266 1 90.5 42 GLU B CA 1
ATOM 1829 C C . GLU B 1 42 ? 7.141 -26.984 -11.789 1 90.5 42 GLU B C 1
ATOM 1831 O O . GLU B 1 42 ? 7.102 -28.109 -11.273 1 90.5 42 GLU B O 1
ATOM 1836 N N . ARG B 1 43 ? 6.863 -25.859 -11.211 1 92.44 43 ARG B N 1
ATOM 1837 C CA . ARG B 1 43 ? 6.555 -25.875 -9.781 1 92.44 43 ARG B CA 1
ATOM 1838 C C . ARG B 1 43 ? 5.055 -26.047 -9.547 1 92.44 43 ARG B C 1
ATOM 1840 O O . ARG B 1 43 ? 4.586 -25.969 -8.414 1 92.44 43 ARG B O 1
ATOM 1847 N N . GLY B 1 44 ? 4.305 -26.219 -10.602 1 91.62 44 GLY B N 1
ATOM 1848 C CA . GLY B 1 44 ? 2.891 -26.547 -10.492 1 91.62 44 GLY B CA 1
ATOM 1849 C C . GLY B 1 44 ? 1.988 -25.328 -10.633 1 91.62 44 GLY B C 1
ATOM 1850 O O . GLY B 1 44 ? 0.767 -25.438 -10.508 1 91.62 44 GLY B O 1
ATOM 1851 N N . PHE B 1 45 ? 2.609 -24.203 -10.906 1 90.94 45 PHE B N 1
ATOM 1852 C CA . PHE B 1 45 ? 1.787 -23.016 -11.117 1 90.94 45 PHE B CA 1
ATOM 1853 C C . PHE B 1 45 ? 1.195 -23 -12.523 1 90.94 45 PHE B C 1
ATOM 1855 O O . PHE B 1 45 ? 1.814 -23.5 -13.469 1 90.94 45 PHE B O 1
ATOM 1862 N N . ARG B 1 46 ? -0.037 -22.469 -12.594 1 87 46 ARG B N 1
ATOM 1863 C CA . ARG B 1 46 ? -0.729 -22.312 -13.867 1 87 46 ARG B CA 1
ATOM 1864 C C . ARG B 1 46 ? -1.302 -20.906 -14.016 1 87 46 ARG B C 1
ATOM 1866 O O . ARG B 1 46 ? -1.74 -20.297 -13.039 1 87 46 ARG B O 1
ATOM 1873 N N . LEU B 1 47 ? -1.218 -20.453 -15.258 1 82.06 47 LEU B N 1
ATOM 1874 C CA . LEU B 1 47 ? -1.733 -19.125 -15.562 1 82.06 47 LEU B CA 1
ATOM 1875 C C . LEU B 1 47 ? -3.219 -19.031 -15.227 1 82.06 47 LEU B C 1
ATOM 1877 O O . LEU B 1 47 ? -3.984 -19.953 -15.508 1 82.06 47 LEU B O 1
ATOM 1881 N N . MET B 1 48 ? -3.402 -17.922 -14.594 1 77.88 48 MET B N 1
ATOM 1882 C CA . MET B 1 48 ? -4.812 -17.625 -14.352 1 77.88 48 MET B CA 1
ATOM 1883 C C . MET B 1 48 ? -5.355 -16.672 -15.406 1 77.88 48 MET B C 1
ATOM 1885 O O . MET B 1 48 ? -4.652 -15.766 -15.844 1 77.88 48 MET B O 1
ATOM 1889 N N . ARG B 1 49 ? -6.137 -17.125 -16.406 1 55.94 49 ARG B N 1
ATOM 1890 C CA . ARG B 1 49 ? -6.719 -16.219 -17.391 1 55.94 49 ARG B CA 1
ATOM 1891 C C . ARG B 1 49 ? -7.395 -15.039 -16.703 1 55.94 49 ARG B C 1
ATOM 1893 O O . ARG B 1 49 ? -7.871 -15.156 -15.57 1 55.94 49 ARG B O 1
ATOM 1900 N N . LYS B 1 50 ? -7.066 -13.977 -17.484 1 46.47 50 LYS B N 1
ATOM 1901 C CA . LYS B 1 50 ? -7.754 -12.781 -17 1 46.47 50 LYS B CA 1
ATOM 1902 C C . LYS B 1 50 ? -9.062 -13.141 -16.297 1 46.47 50 LYS B C 1
ATOM 1904 O O . LYS B 1 50 ? -9.914 -13.82 -16.891 1 46.47 50 LYS B O 1
ATOM 1909 N N . LEU B 1 51 ? -8.898 -13.609 -15.242 1 37.75 51 LEU B N 1
ATOM 1910 C CA . LEU B 1 51 ? -10.156 -13.766 -14.516 1 37.75 51 LEU B CA 1
ATOM 1911 C C . LEU B 1 51 ? -11.25 -12.906 -15.141 1 37.75 51 LEU B C 1
ATOM 1913 O O . LEU B 1 51 ? -11.094 -11.695 -15.281 1 37.75 51 LEU B O 1
ATOM 1917 N N . ASN B 1 52 ? -11.688 -13.352 -16.391 1 33.28 52 ASN B N 1
ATOM 1918 C CA . ASN B 1 52 ? -13.023 -12.773 -16.453 1 33.28 52 ASN B CA 1
ATOM 1919 C C . ASN B 1 52 ? -13.594 -12.523 -15.07 1 33.28 52 ASN B C 1
ATOM 1921 O O . ASN B 1 52 ? -13.992 -13.461 -14.375 1 33.28 52 ASN B O 1
ATOM 1925 N N . ILE B 1 53 ? -12.844 -11.844 -14.273 1 33.81 53 ILE B N 1
ATOM 1926 C CA . ILE B 1 53 ? -13.586 -11.406 -13.094 1 33.81 53 ILE B CA 1
ATOM 1927 C C . ILE B 1 53 ? -15.07 -11.32 -13.422 1 33.81 53 ILE B C 1
ATOM 1929 O O . ILE B 1 53 ? -15.492 -10.453 -14.195 1 33.81 53 ILE B O 1
ATOM 1933 N N . GLN B 1 54 ? -15.531 -12.32 -14.047 1 31.58 54 GLN B N 1
ATOM 1934 C CA . GLN B 1 54 ? -16.969 -12.438 -14.266 1 31.58 54 GLN B CA 1
ATOM 1935 C C . GLN B 1 54 ? -17.734 -11.43 -13.422 1 31.58 54 GLN B C 1
ATOM 1937 O O . GLN B 1 54 ? -17.297 -11.047 -12.336 1 31.58 54 GLN B O 1
ATOM 1942 N N . LYS B 1 55 ? -18.766 -10.773 -14.062 1 30.81 55 LYS B N 1
ATOM 1943 C CA . LYS B 1 55 ? -19.797 -9.922 -13.469 1 30.81 55 LYS B CA 1
ATOM 1944 C C . LYS B 1 55 ? -20.078 -10.336 -12.023 1 30.81 55 LYS B C 1
ATOM 1946 O O . LYS B 1 55 ? -20.984 -9.797 -11.391 1 30.81 55 LYS B O 1
ATOM 1951 N N . GLY B 1 56 ? -19.906 -11.539 -11.766 1 29.62 56 GLY B N 1
ATOM 1952 C CA . GLY B 1 56 ? -20.375 -11.727 -10.406 1 29.62 56 GLY B CA 1
ATOM 1953 C C . GLY B 1 56 ? -19.656 -10.852 -9.398 1 29.62 56 GLY B C 1
ATOM 1954 O O . GLY B 1 56 ? -18.969 -9.898 -9.766 1 29.62 56 GLY B O 1
ATOM 1955 N N . ASN B 1 57 ? -19.406 -11.375 -8.133 1 32.28 57 ASN B N 1
ATOM 1956 C CA . ASN B 1 57 ? -19 -10.492 -7.043 1 32.28 57 ASN B CA 1
ATOM 1957 C C . ASN B 1 57 ? -17.594 -9.945 -7.262 1 32.28 57 ASN B C 1
ATOM 1959 O O . ASN B 1 57 ? -17.156 -9.039 -6.547 1 32.28 57 ASN B O 1
ATOM 1963 N N . LEU B 1 58 ? -16.578 -10.617 -7.883 1 34.53 58 LEU B N 1
ATOM 1964 C CA . LEU B 1 58 ? -15.258 -10.078 -8.148 1 34.53 58 LEU B CA 1
ATOM 1965 C C . LEU B 1 58 ? -15.281 -9.117 -9.336 1 34.53 58 LEU B C 1
ATOM 1967 O O . LEU B 1 58 ? -14.234 -8.68 -9.812 1 34.53 58 LEU B O 1
ATOM 1971 N N . SER B 1 59 ? -16.109 -9.422 -10.414 1 36.59 59 SER B N 1
ATOM 1972 C CA . SER B 1 59 ? -16.281 -8.414 -11.461 1 36.59 59 SER B CA 1
ATOM 1973 C C . SER B 1 59 ? -15.906 -7.023 -10.953 1 36.59 59 SER B C 1
ATOM 1975 O O . SER B 1 59 ? -15.5 -6.164 -11.727 1 36.59 59 SER B O 1
ATOM 1977 N N . ASN B 1 60 ? -16.234 -6.816 -9.766 1 39.31 60 ASN B N 1
ATOM 1978 C CA . ASN B 1 60 ? -16.078 -5.586 -8.992 1 39.31 60 ASN B CA 1
ATOM 1979 C C . ASN B 1 60 ? -14.641 -5.383 -8.547 1 39.31 60 ASN B C 1
ATOM 1981 O O . ASN B 1 60 ? -14.352 -4.484 -7.754 1 39.31 60 ASN B O 1
ATOM 1985 N N . ILE B 1 61 ? -13.805 -6.422 -8.773 1 42.78 61 ILE B N 1
ATOM 1986 C CA . ILE B 1 61 ? -12.359 -6.34 -8.633 1 42.78 61 ILE B CA 1
ATOM 1987 C C . ILE B 1 61 ? -11.781 -5.445 -9.727 1 42.78 61 ILE B C 1
ATOM 1989 O O . ILE B 1 61 ? -10.578 -5.176 -9.75 1 42.78 61 ILE B O 1
ATOM 1993 N N . SER B 1 62 ? -12.414 -5.375 -10.969 1 43.44 62 SER B N 1
ATOM 1994 C CA . SER B 1 62 ? -11.961 -4.586 -12.109 1 43.44 62 SER B CA 1
ATOM 1995 C C . SER B 1 62 ? -11.344 -3.264 -11.656 1 43.44 62 SER B C 1
ATOM 1997 O O . SER B 1 62 ? -10.578 -2.645 -12.391 1 43.44 62 SER B O 1
ATOM 1999 N N . LYS B 1 63 ? -11.836 -2.834 -10.562 1 55.94 63 LYS B N 1
ATOM 2000 C CA . LYS B 1 63 ? -11.305 -1.521 -10.211 1 55.94 63 LYS B CA 1
ATOM 2001 C C . LYS B 1 63 ? -10.422 -1.604 -8.961 1 55.94 63 LYS B C 1
ATOM 2003 O O . LYS B 1 63 ? -10.859 -1.245 -7.867 1 55.94 63 LYS B O 1
ATOM 2008 N N . ASN B 1 64 ? -9.383 -2.557 -9.289 1 70 64 ASN B N 1
ATOM 2009 C CA . ASN B 1 64 ? -8.484 -2.793 -8.164 1 70 64 ASN B CA 1
ATOM 2010 C C . ASN B 1 64 ? -7.312 -1.816 -8.172 1 70 64 ASN B C 1
ATOM 2012 O O . ASN B 1 64 ? -6.73 -1.544 -9.227 1 70 64 ASN B O 1
ATOM 2016 N N . PHE B 1 65 ? -7.09 -1.258 -7.129 1 80.69 65 PHE B N 1
ATOM 2017 C CA . PHE B 1 65 ? -6.047 -0.259 -6.93 1 80.69 65 PHE B CA 1
ATOM 2018 C C . PHE B 1 65 ? -4.738 -0.705 -7.574 1 80.69 65 PHE B C 1
ATOM 2020 O O . PHE B 1 65 ? -4.055 0.094 -8.219 1 80.69 65 PHE B O 1
ATOM 2027 N N . VAL B 1 66 ? -4.473 -2.016 -7.516 1 83.81 66 VAL B N 1
ATOM 2028 C CA . VAL B 1 66 ? -3.203 -2.537 -8.016 1 83.81 66 VAL B CA 1
ATOM 2029 C C . VAL B 1 66 ? -3.361 -2.988 -9.461 1 83.81 66 VAL B C 1
ATOM 2031 O O . VAL B 1 66 ? -2.668 -2.492 -10.352 1 83.81 66 VAL B O 1
ATOM 2034 N N . LEU B 1 67 ? -4.348 -3.713 -9.734 1 78.19 67 LEU B N 1
ATOM 2035 C CA . LEU B 1 67 ? -4.488 -4.371 -11.031 1 78.19 67 LEU B CA 1
ATOM 2036 C C . LEU B 1 67 ? -4.988 -3.391 -12.086 1 78.19 67 LEU B C 1
ATOM 2038 O O . LEU B 1 67 ? -4.809 -3.617 -13.289 1 78.19 67 LEU B O 1
ATOM 2042 N N . SER B 1 68 ? -5.539 -2.246 -11.641 1 77.31 68 SER B N 1
ATOM 2043 C CA . SER B 1 68 ? -6.035 -1.255 -12.586 1 77.31 68 SER B CA 1
ATOM 2044 C C . SER B 1 68 ? -5.016 -0.137 -12.805 1 77.31 68 SER B C 1
ATOM 2046 O O . SER B 1 68 ? -5.254 0.78 -13.594 1 77.31 68 SER B O 1
ATOM 2048 N N . ASN B 1 69 ? -3.941 -0.239 -12.086 1 82.62 69 ASN B N 1
ATOM 2049 C CA . ASN B 1 69 ? -2.898 0.768 -12.258 1 82.62 69 ASN B CA 1
ATOM 2050 C C . ASN B 1 69 ? -2.109 0.542 -13.547 1 82.62 69 ASN B C 1
ATOM 2052 O O . ASN B 1 69 ? -1.536 -0.529 -13.742 1 82.62 69 ASN B O 1
ATOM 2056 N N . PRO B 1 70 ? -2.064 1.496 -14.414 1 79.5 70 PRO B N 1
ATOM 2057 C CA . PRO B 1 70 ? -1.413 1.305 -15.711 1 79.5 70 PRO B CA 1
ATOM 2058 C C . PRO B 1 70 ? 0.099 1.127 -15.594 1 79.5 70 PRO B C 1
ATOM 2060 O O . PRO B 1 70 ? 0.756 0.73 -16.562 1 79.5 70 PRO B O 1
ATOM 2063 N N . GLN B 1 71 ? 0.655 1.403 -14.414 1 83.88 71 GLN B N 1
ATOM 2064 C CA . GLN B 1 71 ? 2.096 1.284 -14.211 1 83.88 71 GLN B CA 1
ATOM 2065 C C . GLN B 1 71 ? 2.451 -0.052 -13.562 1 83.88 71 GLN B C 1
ATOM 2067 O O . GLN B 1 71 ? 3.619 -0.313 -13.273 1 83.88 71 GLN B O 1
ATOM 2072 N N . ILE B 1 72 ? 1.43 -0.864 -13.305 1 88.06 72 ILE B N 1
ATOM 2073 C CA . ILE B 1 72 ? 1.634 -2.191 -12.734 1 88.06 72 ILE B CA 1
ATOM 2074 C C . ILE B 1 72 ? 0.934 -3.236 -13.602 1 88.06 72 ILE B C 1
ATOM 2076 O O . ILE B 1 72 ? -0.297 -3.27 -13.672 1 88.06 72 ILE B O 1
ATOM 2080 N N . HIS B 1 73 ? 1.706 -4.047 -14.25 1 84 73 HIS B N 1
ATOM 2081 C CA . HIS B 1 73 ? 1.184 -5.133 -15.07 1 84 73 HIS B CA 1
ATOM 2082 C C . HIS B 1 73 ? 1.434 -6.488 -14.414 1 84 73 HIS B C 1
ATOM 2084 O O . HIS B 1 73 ? 2.57 -6.812 -14.07 1 84 73 HIS B O 1
ATOM 2090 N N . VAL B 1 74 ? 0.347 -7.262 -14.305 1 85.56 74 VAL B N 1
ATOM 2091 C CA . VAL B 1 74 ? 0.462 -8.492 -13.523 1 85.56 74 VAL B CA 1
ATOM 2092 C C . VAL B 1 74 ? -0.036 -9.672 -14.352 1 85.56 74 VAL B C 1
ATOM 2094 O O . VAL B 1 74 ? -1.074 -9.586 -15.008 1 85.56 74 VAL B O 1
ATOM 2097 N N . VAL B 1 75 ? 0.796 -10.695 -14.32 1 83 75 VAL B N 1
ATOM 2098 C CA . VAL B 1 75 ? 0.343 -12.031 -14.695 1 83 75 VAL B CA 1
ATOM 2099 C C . VAL B 1 75 ? 0.145 -12.883 -13.438 1 83 75 VAL B C 1
ATOM 2101 O O . VAL B 1 75 ? 1.071 -13.055 -12.641 1 83 75 VAL B O 1
ATOM 2104 N N . MET B 1 76 ? -1.041 -13.375 -13.32 1 87.56 76 MET B N 1
ATOM 2105 C CA . MET B 1 76 ? -1.372 -14.141 -12.117 1 87.56 76 MET B CA 1
ATOM 2106 C C . MET B 1 76 ? -1.298 -15.641 -12.391 1 87.56 76 MET B C 1
ATOM 2108 O O . MET B 1 76 ? -1.845 -16.125 -13.383 1 87.56 76 MET B O 1
ATOM 2112 N N . LEU B 1 77 ? -0.593 -16.328 -11.5 1 88.19 77 LEU B N 1
ATOM 2113 C CA . LEU B 1 77 ? -0.546 -17.797 -11.523 1 88.19 77 LEU B CA 1
ATOM 2114 C C . LEU B 1 77 ? -0.999 -18.375 -10.188 1 88.19 77 LEU B C 1
ATOM 2116 O O . LEU B 1 77 ? -0.878 -17.719 -9.148 1 88.19 77 LEU B O 1
ATOM 2120 N N . ARG B 1 78 ? -1.48 -19.531 -10.242 1 91.56 78 ARG B N 1
ATOM 2121 C CA . ARG B 1 78 ? -1.945 -20.203 -9.031 1 91.56 78 ARG B CA 1
ATOM 2122 C C . ARG B 1 78 ? -1.505 -21.656 -9.023 1 91.56 78 ARG B C 1
ATOM 2124 O O . ARG B 1 78 ? -1.43 -22.312 -10.07 1 91.56 78 ARG B O 1
ATOM 2131 N N . ARG B 1 79 ? -1.213 -22.062 -7.863 1 93.94 79 ARG B N 1
ATOM 2132 C CA . ARG B 1 79 ? -0.88 -23.469 -7.676 1 93.94 79 ARG B CA 1
ATOM 2133 C C . ARG B 1 79 ? -2.002 -24.203 -6.949 1 93.94 79 ARG B C 1
ATOM 2135 O O . ARG B 1 79 ? -2.326 -23.875 -5.809 1 93.94 79 ARG B O 1
ATOM 2142 N N . ALA B 1 80 ? -2.502 -25.203 -7.566 1 89.19 80 ALA B N 1
ATOM 2143 C CA . ALA B 1 80 ? -3.662 -25.922 -7.059 1 89.19 80 ALA B CA 1
ATOM 2144 C C . ALA B 1 80 ? -3.32 -26.672 -5.773 1 89.19 80 ALA B C 1
ATOM 2146 O O . ALA B 1 80 ? -4.156 -26.797 -4.875 1 89.19 80 ALA B O 1
ATOM 2147 N N . LEU B 1 81 ? -2.174 -27.125 -5.723 1 92.25 81 LEU B N 1
ATOM 2148 C CA . LEU B 1 81 ? -1.745 -27.984 -4.633 1 92.25 81 LEU B CA 1
ATOM 2149 C C . LEU B 1 81 ? -1.956 -27.312 -3.283 1 92.25 81 LEU B C 1
ATOM 2151 O O . LEU B 1 81 ? -2.408 -27.953 -2.328 1 92.25 81 LEU B O 1
ATOM 2155 N N . ASP B 1 82 ? -1.662 -26.031 -3.164 1 95.31 82 ASP B N 1
ATOM 2156 C CA . ASP B 1 82 ? -1.714 -25.391 -1.857 1 95.31 82 ASP B CA 1
ATOM 2157 C C . ASP B 1 82 ? -2.418 -24.031 -1.943 1 95.31 82 ASP B C 1
ATOM 2159 O O . ASP B 1 82 ? -2.518 -23.312 -0.946 1 95.31 82 ASP B O 1
ATOM 2163 N N . GLY B 1 83 ? -2.85 -23.703 -3.133 1 94.62 83 GLY B N 1
ATOM 2164 C CA . GLY B 1 83 ? -3.619 -22.484 -3.311 1 94.62 83 GLY B CA 1
ATOM 2165 C C . GLY B 1 83 ? -2.756 -21.25 -3.398 1 94.62 83 GLY B C 1
ATOM 2166 O O . GLY B 1 83 ? -3.271 -20.125 -3.459 1 94.62 83 GLY B O 1
ATOM 2167 N N . SER B 1 84 ? -1.454 -21.453 -3.441 1 97.62 84 SER B N 1
ATOM 2168 C CA . SER B 1 84 ? -0.559 -20.312 -3.531 1 97.62 84 SER B CA 1
ATOM 2169 C C . SER B 1 84 ? -0.75 -19.562 -4.848 1 97.62 84 SER B C 1
ATOM 2171 O O . SER B 1 84 ? -1.164 -20.156 -5.848 1 97.62 84 SER B O 1
ATOM 2173 N N . VAL B 1 85 ? -0.515 -18.281 -4.789 1 95.5 85 VAL B N 1
ATOM 2174 C CA . VAL B 1 85 ? -0.663 -17.406 -5.945 1 95.5 85 VAL B CA 1
ATOM 2175 C C . VAL B 1 85 ? 0.656 -16.688 -6.219 1 95.5 85 VAL B C 1
ATOM 2177 O O . VAL B 1 85 ? 1.356 -16.281 -5.289 1 95.5 85 VAL B O 1
ATOM 2180 N N . ILE B 1 86 ? 0.986 -16.562 -7.484 1 95.19 86 ILE B N 1
ATOM 2181 C CA . ILE B 1 86 ? 2.137 -15.789 -7.941 1 95.19 86 ILE B CA 1
ATOM 2182 C C . ILE B 1 86 ? 1.669 -14.656 -8.844 1 95.19 86 ILE B C 1
ATOM 2184 O O . ILE B 1 86 ? 0.829 -14.859 -9.727 1 95.19 86 ILE B O 1
ATOM 2188 N N . TYR B 1 87 ? 2.119 -13.477 -8.547 1 92.69 87 TYR B N 1
ATOM 2189 C CA . TYR B 1 87 ? 2.1 -12.367 -9.492 1 92.69 87 TYR B CA 1
ATOM 2190 C C . TYR B 1 87 ? 3.461 -12.188 -10.148 1 92.69 87 TYR B C 1
ATOM 2192 O O . TYR B 1 87 ? 4.461 -11.945 -9.469 1 92.69 87 TYR B O 1
ATOM 2200 N N . LEU B 1 88 ? 3.559 -12.453 -11.359 1 88.5 88 LEU B N 1
ATOM 2201 C CA . LEU B 1 88 ? 4.648 -11.898 -12.156 1 88.5 88 LEU B CA 1
ATOM 2202 C C . LEU B 1 88 ? 4.324 -10.477 -12.609 1 88.5 88 LEU B C 1
ATOM 2204 O O . LEU B 1 88 ? 3.471 -10.281 -13.477 1 88.5 88 LEU B O 1
ATOM 2208 N N . ALA B 1 89 ? 5.051 -9.469 -12 1 89.25 89 ALA B N 1
ATOM 2209 C CA . ALA B 1 89 ? 4.637 -8.078 -12.164 1 89.25 89 ALA B CA 1
ATOM 2210 C C . ALA B 1 89 ? 5.762 -7.234 -12.758 1 89.25 89 ALA B C 1
ATOM 2212 O O . ALA B 1 89 ? 6.926 -7.387 -12.383 1 89.25 89 ALA B O 1
ATOM 2213 N N . ARG B 1 90 ? 5.387 -6.406 -13.641 1 86.88 90 ARG B N 1
ATOM 2214 C CA . ARG B 1 90 ? 6.266 -5.336 -14.102 1 86.88 90 ARG B CA 1
ATOM 2215 C C . ARG B 1 90 ? 5.848 -3.992 -13.508 1 86.88 90 ARG B C 1
ATOM 2217 O O . ARG B 1 90 ? 4.684 -3.596 -13.609 1 86.88 90 ARG B O 1
ATOM 2224 N N . VAL B 1 91 ? 6.816 -3.365 -12.922 1 89.69 91 VAL B N 1
ATOM 2225 C CA . VAL B 1 91 ? 6.504 -2.082 -12.297 1 89.69 91 VAL B CA 1
ATOM 2226 C C . VAL B 1 91 ? 7.145 -0.951 -13.094 1 89.69 91 VAL B C 1
ATOM 2228 O O . VAL B 1 91 ? 8.32 -1.033 -13.469 1 89.69 91 VAL B O 1
ATOM 2231 N N . GLY B 1 92 ? 6.316 0.07 -13.352 1 85.62 92 GLY B N 1
ATOM 2232 C CA . GLY B 1 92 ? 6.754 1.179 -14.188 1 85.62 92 GLY B CA 1
ATOM 2233 C C . GLY B 1 92 ? 7.336 2.332 -13.391 1 85.62 92 GLY B C 1
ATOM 2234 O O . GLY B 1 92 ? 7.531 2.219 -12.18 1 85.62 92 GLY B O 1
ATOM 2235 N N . SER B 1 93 ? 7.574 3.414 -14.07 1 86.06 93 SER B N 1
ATOM 2236 C CA . SE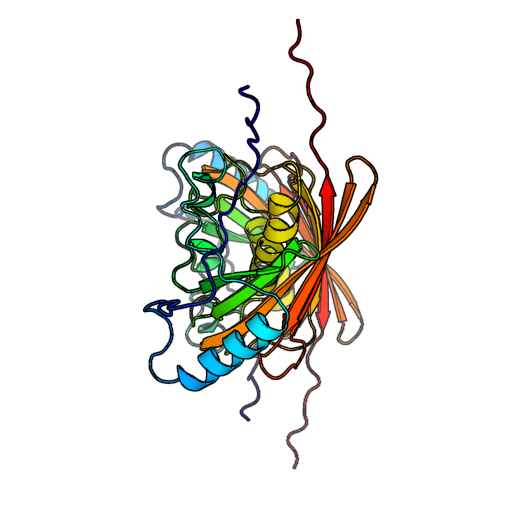R B 1 93 ? 8.297 4.551 -13.508 1 86.06 93 SER B CA 1
ATOM 2237 C C . SER B 1 93 ? 7.398 5.367 -12.586 1 86.06 93 SER B C 1
ATOM 2239 O O . SER B 1 93 ? 7.887 6.016 -11.656 1 86.06 93 SER B O 1
ATOM 2241 N N . GLN B 1 94 ? 6.07 5.277 -12.734 1 83 94 GLN B N 1
ATOM 2242 C CA . GLN B 1 94 ? 5.195 6.195 -12.016 1 83 94 GLN B CA 1
ATOM 2243 C C . GLN B 1 94 ? 4.832 5.641 -10.641 1 83 94 GLN B C 1
ATOM 2245 O O . GLN B 1 94 ? 4.086 6.273 -9.891 1 83 94 GLN B O 1
ATOM 2250 N N . VAL B 1 95 ? 5.324 4.426 -10.312 1 90 95 VAL B N 1
ATOM 2251 C CA . VAL B 1 95 ? 5.109 3.932 -8.953 1 90 95 VAL B CA 1
ATOM 2252 C C . VAL B 1 95 ? 6.328 4.242 -8.094 1 90 95 VAL B C 1
ATOM 2254 O O . VAL B 1 95 ? 6.586 3.553 -7.102 1 90 95 VAL B O 1
ATOM 2257 N N . GLN B 1 96 ? 7.062 5.293 -8.453 1 89 96 GLN B N 1
ATOM 2258 C CA . GLN B 1 96 ? 8.32 5.668 -7.816 1 89 96 GLN B CA 1
ATOM 2259 C C . GLN B 1 96 ? 8.086 6.262 -6.43 1 89 96 GLN B C 1
ATOM 2261 O O . GLN B 1 96 ? 7.137 7.023 -6.23 1 89 96 GLN B O 1
ATOM 2266 N N . GLY B 1 97 ? 8.93 5.816 -5.527 1 90.25 97 GLY B N 1
ATOM 2267 C CA . GLY B 1 97 ? 9.148 6.504 -4.266 1 90.25 97 GLY B CA 1
ATOM 2268 C C . GLY B 1 97 ? 10.484 7.223 -4.203 1 90.25 97 GLY B C 1
ATOM 2269 O O . GLY B 1 97 ? 10.641 8.305 -4.77 1 90.25 97 GLY B O 1
ATOM 2270 N N . PRO B 1 98 ? 11.5 6.574 -3.627 1 86 98 PRO B N 1
ATOM 2271 C CA . PRO B 1 98 ? 12.844 7.145 -3.783 1 86 98 PRO B CA 1
ATOM 2272 C C . PRO B 1 98 ? 13.352 7.059 -5.219 1 86 98 PRO B C 1
ATOM 2274 O O . PRO B 1 98 ? 12.922 6.195 -5.984 1 86 98 PRO B O 1
ATOM 2277 N N . SER B 1 99 ? 14.203 7.945 -5.535 1 85.31 99 SER B N 1
ATOM 2278 C CA . SER B 1 99 ? 14.727 8 -6.895 1 85.31 99 SER B CA 1
ATOM 2279 C C . SER B 1 99 ? 15.227 6.637 -7.355 1 85.31 99 SER B C 1
ATOM 2281 O O . SER B 1 99 ? 16.078 6.027 -6.703 1 85.31 99 SER B O 1
ATOM 2283 N N . GLY B 1 100 ? 14.516 6.145 -8.398 1 89.5 100 GLY B N 1
ATOM 2284 C CA . GLY B 1 100 ? 14.961 4.914 -9.031 1 89.5 100 GLY B CA 1
ATOM 2285 C C . GLY B 1 100 ? 14.305 3.674 -8.453 1 89.5 100 GLY B C 1
ATOM 2286 O O . GLY B 1 100 ? 14.484 2.57 -8.969 1 89.5 100 GLY B O 1
ATOM 2287 N N . PHE B 1 101 ? 13.531 3.904 -7.395 1 93.06 101 PHE B N 1
ATOM 2288 C CA . PHE B 1 101 ? 13 2.723 -6.727 1 93.06 101 PHE B CA 1
ATOM 2289 C C . PHE B 1 101 ? 11.5 2.865 -6.48 1 93.06 101 PHE B C 1
ATOM 2291 O O . PHE B 1 101 ? 10.984 3.982 -6.414 1 93.06 101 PHE B O 1
ATOM 2298 N N . MET B 1 102 ? 10.906 1.725 -6.316 1 94.5 102 MET B N 1
ATOM 2299 C CA . MET B 1 102 ? 9.461 1.638 -6.125 1 94.5 102 MET B CA 1
ATOM 2300 C C . MET B 1 102 ? 9.055 2.199 -4.766 1 94.5 102 MET B C 1
ATOM 2302 O O . MET B 1 102 ? 9.75 1.986 -3.771 1 94.5 102 MET B O 1
ATOM 2306 N N . HIS B 1 103 ? 7.969 2.914 -4.738 1 95 103 HIS B N 1
ATOM 2307 C CA . HIS B 1 103 ? 7.383 3.434 -3.508 1 95 103 HIS B CA 1
ATOM 2308 C C . HIS B 1 103 ? 7.098 2.309 -2.516 1 95 103 HIS B C 1
ATOM 2310 O O . HIS B 1 103 ? 6.586 1.255 -2.896 1 95 103 HIS B O 1
ATOM 2316 N N . GLY B 1 104 ? 7.438 2.488 -1.232 1 96.44 104 GLY B N 1
ATOM 2317 C CA . GLY B 1 104 ? 7.145 1.482 -0.224 1 96.44 104 GLY B CA 1
ATOM 2318 C C . GLY B 1 104 ? 5.676 1.112 -0.16 1 96.44 104 GLY B C 1
ATOM 2319 O O . GLY B 1 104 ? 5.332 -0.056 0.032 1 96.44 104 GLY B O 1
ATOM 2320 N N . GLY B 1 105 ? 4.836 2.094 -0.285 1 97 105 GLY B N 1
ATOM 2321 C CA . GLY B 1 105 ? 3.4 1.849 -0.324 1 97 105 GLY B CA 1
ATOM 2322 C C . GLY B 1 105 ? 2.973 1.003 -1.508 1 97 105 GLY B C 1
ATOM 2323 O O . GLY B 1 105 ? 2.01 0.239 -1.415 1 97 105 GLY B O 1
ATOM 2324 N N . ALA B 1 106 ? 3.611 1.157 -2.66 1 96.19 106 ALA B N 1
ATOM 2325 C CA . ALA B 1 106 ? 3.322 0.313 -3.816 1 96.19 106 ALA B CA 1
ATOM 2326 C C . ALA B 1 106 ? 3.705 -1.139 -3.545 1 96.19 106 ALA B C 1
ATOM 2328 O O . ALA B 1 106 ? 2.973 -2.061 -3.91 1 96.19 106 ALA B O 1
ATOM 2329 N N . THR B 1 107 ? 4.875 -1.327 -2.895 1 98.06 107 THR B N 1
ATOM 2330 C CA . THR B 1 107 ? 5.297 -2.66 -2.482 1 98.06 107 THR B CA 1
ATOM 2331 C C . THR B 1 107 ? 4.258 -3.301 -1.565 1 98.06 107 THR B C 1
ATOM 2333 O O . THR B 1 107 ? 3.854 -4.445 -1.781 1 98.06 107 THR B O 1
ATOM 2336 N N . ALA B 1 108 ? 3.803 -2.549 -0.582 1 98.56 108 ALA B N 1
ATOM 2337 C CA . ALA B 1 108 ? 2.795 -3.041 0.353 1 98.56 108 ALA B CA 1
ATOM 2338 C C . ALA B 1 108 ? 1.504 -3.406 -0.375 1 98.56 108 ALA B C 1
ATOM 2340 O O . ALA B 1 108 ? 0.902 -4.449 -0.1 1 98.56 108 ALA B O 1
ATOM 2341 N N . ALA B 1 109 ? 1.083 -2.531 -1.279 1 97.25 109 ALA B N 1
ATOM 2342 C CA . ALA B 1 109 ? -0.167 -2.748 -2.004 1 97.25 109 ALA B CA 1
ATOM 2343 C C . ALA B 1 109 ? -0.093 -4.008 -2.859 1 97.25 109 ALA B C 1
ATOM 2345 O O . ALA B 1 109 ? -1.059 -4.773 -2.936 1 97.25 109 ALA B O 1
ATOM 2346 N N . LEU B 1 110 ? 1.021 -4.195 -3.545 1 96.5 110 LEU B N 1
ATOM 2347 C CA . LEU B 1 110 ? 1.195 -5.375 -4.387 1 96.5 110 LEU B CA 1
ATOM 2348 C C . LEU B 1 110 ? 1.176 -6.648 -3.545 1 96.5 110 LEU B C 1
ATOM 2350 O O . LEU B 1 110 ? 0.535 -7.633 -3.92 1 96.5 110 LEU B O 1
ATOM 2354 N N . LEU B 1 111 ? 1.872 -6.609 -2.42 1 98.56 111 LEU B N 1
ATOM 2355 C CA . LEU B 1 111 ? 1.867 -7.75 -1.509 1 98.56 111 LEU B CA 1
ATOM 2356 C C . LEU B 1 111 ? 0.459 -8.023 -0.993 1 98.56 111 LEU B C 1
ATOM 2358 O O . LEU B 1 111 ? 0.007 -9.172 -0.993 1 98.56 111 LEU B O 1
ATOM 2362 N N . ASP B 1 112 ? -0.206 -6.992 -0.58 1 97.94 112 ASP B N 1
ATOM 2363 C CA . ASP B 1 112 ? -1.577 -7.125 -0.097 1 97.94 112 ASP B CA 1
ATOM 2364 C C . ASP B 1 112 ? -2.471 -7.773 -1.152 1 97.94 112 ASP B C 1
ATOM 2366 O O . ASP B 1 112 ? -3.242 -8.688 -0.846 1 97.94 112 ASP B O 1
ATOM 2370 N N . ASP B 1 113 ? -2.352 -7.297 -2.361 1 95.19 113 ASP B N 1
ATOM 2371 C CA . ASP B 1 113 ? -3.223 -7.777 -3.43 1 95.19 113 ASP B CA 1
ATOM 2372 C C . ASP B 1 113 ? -2.955 -9.25 -3.734 1 95.19 113 ASP B C 1
ATOM 2374 O O . ASP B 1 113 ? -3.891 -10.039 -3.883 1 95.19 113 ASP B O 1
ATOM 2378 N N . CYS B 1 114 ? -1.708 -9.609 -3.832 1 95.19 114 CYS B N 1
ATOM 2379 C CA . CYS B 1 114 ? -1.338 -10.984 -4.16 1 95.19 114 CYS B CA 1
ATOM 2380 C C . CYS B 1 114 ? -1.766 -11.945 -3.057 1 95.19 114 CYS B C 1
ATOM 2382 O O . CYS B 1 114 ? -2.383 -12.977 -3.33 1 95.19 114 CYS B O 1
ATOM 2384 N N . VAL B 1 115 ? -1.452 -11.586 -1.824 1 97.44 115 VAL B N 1
ATOM 2385 C CA . VAL B 1 115 ? -1.797 -12.438 -0.692 1 97.44 115 VAL B CA 1
ATOM 2386 C C . VAL B 1 115 ? -3.314 -12.555 -0.576 1 97.44 115 VAL B C 1
ATOM 2388 O O . VAL B 1 115 ? -3.842 -13.641 -0.313 1 97.44 115 VAL B O 1
ATOM 2391 N N . SER B 1 116 ? -3.973 -11.438 -0.765 1 95.5 116 SER B N 1
ATOM 2392 C CA . SER B 1 116 ? -5.434 -11.453 -0.746 1 95.5 116 SER B CA 1
ATOM 2393 C C . SER B 1 116 ? -5.992 -12.391 -1.81 1 95.5 116 SER B C 1
ATOM 2395 O O . SER B 1 116 ? -6.988 -13.078 -1.577 1 95.5 116 SER B O 1
ATOM 2397 N N . SER B 1 117 ? -5.375 -12.398 -2.947 1 92.12 117 SER B N 1
ATOM 2398 C CA . SER B 1 117 ? -5.816 -13.312 -4 1 92.12 117 SER B CA 1
ATOM 2399 C C . SER B 1 117 ? -5.719 -14.766 -3.553 1 92.12 117 SER B C 1
ATOM 2401 O O . SER B 1 117 ? -6.633 -15.555 -3.795 1 92.12 117 SER B O 1
ATOM 2403 N N . ALA B 1 118 ? -4.625 -15.117 -2.92 1 94.62 118 ALA B N 1
ATOM 2404 C CA . ALA B 1 118 ? -4.473 -16.484 -2.418 1 94.62 118 ALA B CA 1
ATOM 2405 C C . ALA B 1 118 ? -5.582 -16.828 -1.429 1 94.62 118 ALA B C 1
ATOM 2407 O O . ALA B 1 118 ? -6.141 -17.922 -1.475 1 94.62 118 ALA B O 1
ATOM 2408 N N . VAL B 1 119 ? -5.91 -15.898 -0.587 1 94.31 119 VAL B N 1
ATOM 2409 C CA . VAL B 1 119 ? -6.902 -16.125 0.46 1 94.31 119 VAL B CA 1
ATOM 2410 C C . VAL B 1 119 ? -8.297 -16.203 -0.155 1 94.31 119 VAL B C 1
ATOM 2412 O O . VAL B 1 119 ? -9.062 -17.125 0.134 1 94.31 119 VAL B O 1
ATOM 2415 N N . LEU B 1 120 ? -8.57 -15.258 -1.05 1 89.62 120 LEU B N 1
ATOM 2416 C CA . LEU B 1 120 ? -9.93 -15.125 -1.562 1 89.62 120 LEU B CA 1
ATOM 2417 C C . LEU B 1 120 ? -10.242 -16.219 -2.572 1 89.62 120 LEU B C 1
ATOM 2419 O O . LEU B 1 120 ? -11.398 -16.609 -2.727 1 89.62 120 LEU B O 1
ATOM 2423 N N . LEU B 1 121 ? -9.227 -16.734 -3.186 1 86.81 121 LEU B N 1
ATOM 2424 C CA . LEU B 1 121 ? -9.43 -17.828 -4.125 1 86.81 121 LEU B CA 1
ATOM 2425 C C . LEU B 1 121 ? -9.555 -19.156 -3.385 1 86.81 121 LEU B C 1
ATOM 2427 O O . LEU B 1 121 ? -9.992 -20.156 -3.963 1 86.81 121 LEU B O 1
ATOM 2431 N N . SER B 1 122 ? -9.242 -19.188 -2.084 1 87.38 122 SER B N 1
ATOM 2432 C CA . SER B 1 122 ? -9.227 -20.453 -1.337 1 87.38 122 SER B CA 1
ATOM 2433 C C . SER B 1 122 ? -10.414 -20.547 -0.388 1 87.38 122 SER B C 1
ATOM 2435 O O . SER B 1 122 ? -10.594 -21.562 0.288 1 87.38 122 SER B O 1
ATOM 2437 N N . GLY B 1 123 ? -11.117 -19.484 -0.299 1 81.44 123 GLY B N 1
ATOM 2438 C CA . GLY B 1 123 ? -12.203 -19.516 0.668 1 81.44 123 GLY B CA 1
ATOM 2439 C C . GLY B 1 123 ? -13.164 -18.359 0.539 1 81.44 123 GLY B C 1
ATOM 2440 O O . GLY B 1 123 ? -13.25 -17.734 -0.518 1 81.44 123 GLY B O 1
ATOM 2441 N N . PRO B 1 124 ? -13.961 -18.219 1.61 1 79.94 124 PRO B N 1
ATOM 2442 C CA . PRO B 1 124 ? -14.914 -17.109 1.605 1 79.94 124 PRO B CA 1
ATOM 2443 C C . PRO B 1 124 ? -14.234 -15.75 1.701 1 79.94 124 PRO B C 1
ATOM 2445 O O . PRO B 1 124 ? -13.031 -15.672 1.956 1 79.94 124 PRO B O 1
ATOM 2448 N N . PHE B 1 125 ? -15.016 -14.805 1.474 1 85.75 125 PHE B N 1
ATOM 2449 C CA . PHE B 1 125 ? -14.555 -13.43 1.595 1 85.75 125 PHE B CA 1
ATOM 2450 C C . PHE B 1 125 ? -14.008 -13.164 2.992 1 85.75 125 PHE B C 1
ATOM 2452 O O . PHE B 1 125 ? -14.57 -13.625 3.984 1 85.75 125 PHE B O 1
ATOM 2459 N N . ALA B 1 126 ? -12.984 -12.484 3.033 1 92.94 126 ALA B N 1
ATOM 2460 C CA . ALA B 1 126 ? -12.328 -12.062 4.266 1 92.94 126 ALA B CA 1
ATOM 2461 C C . ALA B 1 126 ? -11.688 -10.688 4.102 1 92.94 126 ALA B C 1
ATOM 2463 O O . ALA B 1 126 ? -11.344 -10.289 2.986 1 92.94 126 ALA B O 1
ATOM 2464 N N . MET B 1 127 ? -11.594 -9.969 5.176 1 94.69 127 MET B N 1
ATOM 2465 C CA . MET B 1 127 ? -11.031 -8.625 5.148 1 94.69 127 MET B CA 1
ATOM 2466 C C . MET B 1 127 ? -9.656 -8.602 5.816 1 94.69 127 MET B C 1
ATOM 2468 O O . MET B 1 127 ? -9.445 -9.266 6.828 1 94.69 127 MET B O 1
ATOM 2472 N N . THR B 1 128 ? -8.797 -7.824 5.191 1 97.12 128 THR B N 1
ATOM 2473 C CA . THR B 1 128 ? -7.516 -7.59 5.844 1 97.12 128 THR B CA 1
ATOM 2474 C C . THR B 1 128 ? -7.695 -6.785 7.125 1 97.12 128 THR B C 1
ATOM 2476 O O . THR B 1 128 ? -8.273 -5.699 7.105 1 97.12 128 THR B O 1
ATOM 2479 N N . VAL B 1 129 ? -7.188 -7.328 8.203 1 98.56 129 VAL B N 1
ATOM 2480 C CA . VAL B 1 129 ? -7.324 -6.574 9.445 1 98.56 129 VAL B CA 1
ATOM 2481 C C . VAL B 1 129 ? -5.945 -6.168 9.961 1 98.56 129 VAL B C 1
ATOM 2483 O O . VAL B 1 129 ? -5.828 -5.289 10.82 1 98.56 129 VAL B O 1
ATOM 2486 N N . GLN B 1 130 ? -4.941 -6.852 9.484 1 98.94 130 GLN B N 1
ATOM 2487 C CA . GLN B 1 130 ? -3.561 -6.465 9.758 1 98.94 130 GLN B CA 1
ATOM 2488 C C . GLN B 1 130 ? -2.668 -6.727 8.547 1 98.94 130 GLN B C 1
ATOM 2490 O O . GLN B 1 130 ? -2.812 -7.746 7.871 1 98.94 130 GLN B O 1
ATOM 2495 N N . LEU B 1 131 ? -1.729 -5.863 8.297 1 98.94 131 LEU B N 1
ATOM 2496 C CA . LEU B 1 131 ? -0.69 -5.992 7.281 1 98.94 131 LEU B CA 1
ATOM 2497 C C . LEU B 1 131 ? 0.668 -5.582 7.84 1 98.94 131 LEU B C 1
ATOM 2499 O O . LEU B 1 131 ? 0.85 -4.438 8.266 1 98.94 131 LEU B O 1
ATOM 2503 N N . ASN B 1 132 ? 1.577 -6.5 7.91 1 98.94 132 ASN B N 1
ATOM 2504 C CA . ASN B 1 132 ? 2.951 -6.254 8.336 1 98.94 132 ASN B CA 1
ATOM 2505 C C . ASN B 1 132 ? 3.939 -6.496 7.199 1 98.94 132 ASN B C 1
ATOM 2507 O O . ASN B 1 132 ? 4.023 -7.605 6.668 1 98.94 132 ASN B O 1
ATOM 2511 N N . VAL B 1 133 ? 4.691 -5.5 6.855 1 98.94 133 VAL B N 1
ATOM 2512 C CA . VAL B 1 133 ? 5.652 -5.621 5.766 1 98.94 13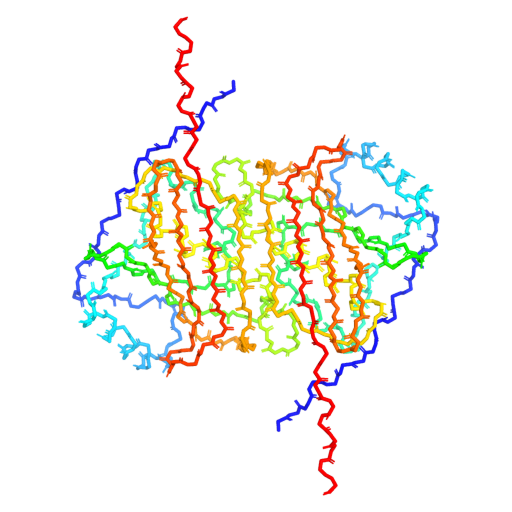3 VAL B CA 1
ATOM 2513 C C . VAL B 1 133 ? 7.066 -5.383 6.297 1 98.94 133 VAL B C 1
ATOM 2515 O O . VAL B 1 133 ? 7.305 -4.418 7.027 1 98.94 133 VAL B O 1
ATOM 2518 N N . GLN B 1 134 ? 7.941 -6.23 5.969 1 98.94 134 GLN B N 1
ATOM 2519 C CA . GLN B 1 134 ? 9.383 -6.059 6.164 1 98.94 134 GLN B CA 1
ATOM 2520 C C . GLN B 1 134 ? 10.086 -5.801 4.836 1 98.94 134 GLN B C 1
ATOM 2522 O O . GLN B 1 134 ? 10.078 -6.656 3.947 1 98.94 134 GLN B O 1
ATOM 2527 N N . TYR B 1 135 ? 10.688 -4.652 4.746 1 98.75 135 TYR B N 1
ATOM 2528 C CA . TYR B 1 135 ? 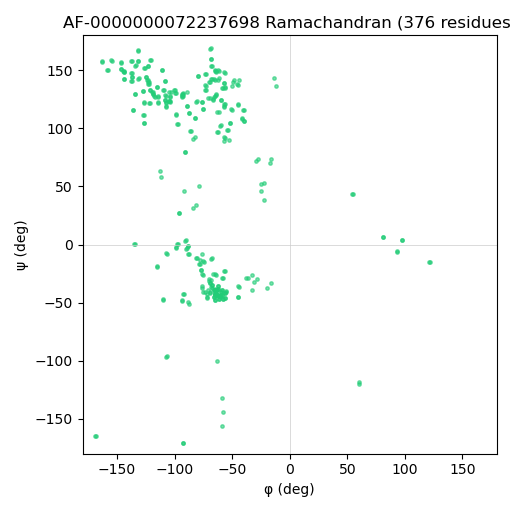11.438 -4.297 3.545 1 98.75 135 TYR B CA 1
ATOM 2529 C C . TYR B 1 135 ? 12.906 -4.676 3.684 1 98.75 135 TYR B C 1
ATOM 2531 O O . TYR B 1 135 ? 13.562 -4.305 4.66 1 98.75 135 TYR B O 1
ATOM 2539 N N . ARG B 1 136 ? 13.375 -5.375 2.678 1 98.44 136 ARG B N 1
ATOM 2540 C CA . ARG B 1 136 ? 14.734 -5.898 2.768 1 98.44 136 ARG B CA 1
ATOM 2541 C C . ARG B 1 136 ? 15.672 -5.172 1.804 1 98.44 136 ARG B C 1
ATOM 2543 O O . ARG B 1 136 ? 16.797 -4.824 2.162 1 98.44 136 ARG B O 1
ATOM 2550 N N . LYS B 1 137 ? 15.281 -5.008 0.578 1 97.5 137 LYS B N 1
ATOM 2551 C CA . LYS B 1 137 ? 16 -4.285 -0.466 1 97.5 137 LYS B CA 1
ATOM 2552 C C . LYS B 1 137 ? 15.062 -3.408 -1.281 1 97.5 137 LYS B C 1
ATOM 2554 O O . LYS B 1 137 ? 13.891 -3.746 -1.459 1 97.5 137 LYS B O 1
ATOM 2559 N N . PRO B 1 138 ? 15.602 -2.283 -1.749 1 96.31 138 PRO B N 1
ATOM 2560 C CA . PRO B 1 138 ? 14.742 -1.473 -2.621 1 96.31 138 PRO B CA 1
ATOM 2561 C C . PRO B 1 138 ? 14.414 -2.174 -3.938 1 96.31 138 PRO B C 1
ATOM 2563 O O . PRO B 1 138 ? 15.25 -2.9 -4.48 1 96.31 138 PRO B O 1
ATOM 2566 N N . VAL B 1 139 ? 13.203 -2.004 -4.418 1 96.75 139 VAL B N 1
ATOM 2567 C CA . VAL B 1 139 ? 12.758 -2.576 -5.688 1 96.75 139 VAL B CA 1
ATOM 2568 C C . VAL B 1 139 ? 13.062 -1.604 -6.824 1 96.75 139 VAL B C 1
ATOM 2570 O O . VAL B 1 139 ? 12.523 -0.493 -6.855 1 96.75 139 VAL B O 1
ATOM 2573 N N . PRO B 1 140 ? 13.875 -1.999 -7.805 1 95.12 140 PRO B N 1
ATOM 2574 C CA . PRO B 1 140 ? 14.156 -1.085 -8.914 1 95.12 140 PRO B CA 1
ATOM 2575 C C . PRO B 1 140 ? 12.93 -0.836 -9.797 1 95.12 140 PRO B C 1
ATOM 2577 O O . PRO B 1 140 ? 12.141 -1.751 -10.031 1 95.12 140 PRO B O 1
ATOM 2580 N N . LEU B 1 141 ? 12.789 0.41 -10.266 1 91.75 141 LEU B N 1
ATOM 2581 C CA . LEU B 1 141 ? 11.742 0.731 -11.227 1 91.75 141 LEU B CA 1
ATOM 2582 C C . LEU B 1 141 ? 12.023 0.07 -12.57 1 91.75 141 LEU B C 1
ATOM 2584 O O . LEU B 1 141 ? 13.156 -0.351 -12.844 1 91.75 141 LEU B O 1
ATOM 2588 N N . ASN B 1 142 ? 10.938 -0.044 -13.344 1 89.5 142 ASN B N 1
ATOM 2589 C CA . ASN B 1 142 ? 11.023 -0.621 -14.68 1 89.5 142 ASN B CA 1
ATOM 2590 C C . ASN B 1 142 ? 11.664 -2.006 -14.656 1 89.5 142 ASN B C 1
ATOM 2592 O O . ASN B 1 142 ? 12.555 -2.297 -15.461 1 89.5 142 ASN B O 1
ATOM 2596 N N . SER B 1 143 ? 11.25 -2.787 -13.688 1 90.25 143 SER B N 1
ATOM 2597 C CA . SER B 1 143 ? 11.758 -4.141 -13.5 1 90.25 143 SER B CA 1
ATOM 2598 C C . SER B 1 143 ? 10.617 -5.137 -13.305 1 90.25 143 SER B C 1
ATOM 2600 O O . SER B 1 143 ? 9.461 -4.746 -13.172 1 90.25 143 SER B O 1
ATOM 2602 N N . VAL B 1 144 ? 10.992 -6.406 -13.398 1 88.69 144 VAL B N 1
ATOM 2603 C CA . VAL B 1 144 ? 10.055 -7.492 -13.133 1 88.69 144 VAL B CA 1
ATOM 2604 C C . VAL B 1 144 ? 10.297 -8.039 -11.727 1 88.69 144 VAL B C 1
ATOM 2606 O O . VAL B 1 144 ? 11.445 -8.242 -11.32 1 88.69 144 VAL B O 1
ATOM 2609 N N . VAL B 1 145 ? 9.18 -8.188 -11.031 1 94.25 145 VAL B N 1
ATOM 2610 C CA . VAL B 1 145 ? 9.266 -8.797 -9.711 1 94.25 145 VAL B CA 1
ATOM 2611 C C . VAL B 1 145 ? 8.305 -9.977 -9.617 1 94.25 145 VAL B C 1
ATOM 2613 O O . VAL B 1 145 ? 7.309 -10.031 -10.344 1 94.25 145 VAL B O 1
ATOM 2616 N N . VAL B 1 146 ? 8.688 -10.891 -8.789 1 95.31 146 VAL B N 1
ATOM 2617 C CA . VAL B 1 146 ? 7.824 -12.016 -8.461 1 95.31 146 VAL B CA 1
ATOM 2618 C C . VAL B 1 146 ? 7.227 -11.812 -7.066 1 95.31 146 VAL B C 1
ATOM 2620 O O . VAL B 1 146 ? 7.953 -11.586 -6.098 1 95.31 146 VAL B O 1
ATOM 2623 N N . VAL B 1 147 ? 5.914 -11.82 -7.004 1 97.75 147 VAL B N 1
ATOM 2624 C CA . VAL B 1 147 ? 5.215 -11.719 -5.73 1 97.75 147 VAL B CA 1
ATOM 2625 C C . VAL B 1 147 ? 4.457 -13.016 -5.449 1 97.75 147 VAL B C 1
ATOM 2627 O O . VAL B 1 147 ? 3.699 -13.492 -6.293 1 97.75 147 VAL B O 1
ATOM 2630 N N . GLU B 1 148 ? 4.723 -13.539 -4.266 1 98.31 148 GLU B N 1
ATOM 2631 C CA . GLU B 1 148 ? 4.066 -14.781 -3.867 1 98.31 148 GLU B CA 1
ATOM 2632 C C . GLU B 1 148 ? 3.143 -14.555 -2.674 1 98.31 148 GLU B C 1
ATOM 2634 O O . GLU B 1 148 ? 3.48 -13.812 -1.751 1 98.31 148 GLU B O 1
ATOM 2639 N N . GLY B 1 149 ? 1.993 -15.094 -2.715 1 98.5 149 GLY B N 1
ATOM 2640 C CA . GLY B 1 149 ? 1.06 -15.148 -1.603 1 98.5 149 GLY B CA 1
ATOM 2641 C C . GLY B 1 149 ? 0.632 -16.562 -1.251 1 98.5 149 GLY B C 1
ATOM 2642 O O . GLY B 1 149 ? 0.449 -17.391 -2.137 1 98.5 149 GLY B O 1
ATOM 2643 N N . TYR B 1 150 ? 0.502 -16.797 0.029 1 98.62 150 TYR B N 1
ATOM 2644 C CA . TYR B 1 150 ? 0.129 -18.125 0.487 1 98.62 150 TYR B CA 1
ATOM 2645 C C . TYR B 1 150 ? -0.552 -18.062 1.849 1 98.62 150 TYR B C 1
ATOM 2647 O O . TYR B 1 150 ? -0.36 -17.109 2.604 1 98.62 150 TYR B O 1
ATOM 2655 N N . ILE B 1 151 ? -1.296 -19.094 2.131 1 98.5 151 ILE B N 1
ATOM 2656 C CA . ILE B 1 151 ? -1.979 -19.203 3.416 1 98.5 151 ILE B CA 1
ATOM 2657 C C . ILE B 1 151 ? -1.122 -20 4.395 1 98.5 151 ILE B C 1
ATOM 2659 O O . ILE B 1 151 ? -0.672 -21.109 4.074 1 98.5 151 ILE B O 1
ATOM 2663 N N . ASP B 1 152 ? -0.882 -19.422 5.578 1 98.56 152 ASP B N 1
ATOM 2664 C CA . ASP B 1 152 ? -0.133 -20.141 6.613 1 98.56 152 ASP B CA 1
ATOM 2665 C C . ASP B 1 152 ? -1.06 -20.984 7.477 1 98.56 152 ASP B C 1
ATOM 2667 O O . ASP B 1 152 ? -0.792 -22.172 7.699 1 98.56 152 ASP B O 1
ATOM 2671 N N . GLN B 1 153 ? -2.141 -20.328 7.941 1 97.81 153 GLN B N 1
ATOM 2672 C CA . GLN B 1 153 ? -3.078 -21.031 8.812 1 97.81 153 GLN B CA 1
ATOM 2673 C C . GLN B 1 153 ? -4.445 -20.344 8.812 1 97.81 153 GLN B C 1
ATOM 2675 O O . GLN B 1 153 ? -4.539 -19.141 8.641 1 97.81 153 GLN B O 1
ATOM 2680 N N . THR B 1 154 ? -5.43 -21.156 9.008 1 96.56 154 THR B N 1
ATOM 2681 C CA . THR B 1 154 ? -6.797 -20.688 9.195 1 96.56 154 THR B CA 1
ATOM 2682 C C . THR B 1 154 ? -7.398 -21.25 10.477 1 96.56 154 THR B C 1
ATOM 2684 O O . THR B 1 154 ? -7.348 -22.453 10.711 1 96.56 154 THR B O 1
ATOM 2687 N N . ASN B 1 155 ? -7.781 -20.406 11.273 1 96.56 155 ASN B N 1
ATOM 2688 C CA . ASN B 1 155 ? -8.445 -20.75 12.523 1 96.56 155 ASN B CA 1
ATOM 2689 C C . ASN B 1 155 ? -9.781 -20.016 12.68 1 96.56 155 ASN B C 1
ATOM 2691 O O . ASN B 1 155 ? -9.812 -18.875 13.109 1 96.56 155 ASN B O 1
ATOM 2695 N N . GLY B 1 156 ? -10.867 -20.797 12.461 1 95 156 GLY B N 1
ATOM 2696 C CA . GLY B 1 156 ? -12.164 -20.141 12.492 1 95 156 GLY B CA 1
ATOM 2697 C C . GLY B 1 156 ? -12.312 -19.047 11.445 1 95 156 GLY B C 1
ATOM 2698 O O . GLY B 1 156 ? -12.164 -19.312 10.25 1 95 156 GLY B O 1
ATOM 2699 N N . ARG B 1 157 ? -12.547 -17.844 11.953 1 95.69 157 ARG B N 1
ATOM 2700 C CA . ARG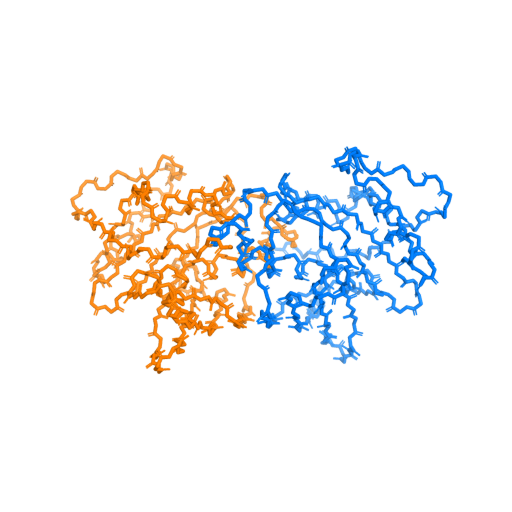 B 1 157 ? -12.758 -16.734 11.031 1 95.69 157 ARG B CA 1
ATOM 2701 C C . ARG B 1 157 ? -11.445 -16.047 10.68 1 95.69 157 ARG B C 1
ATOM 2703 O O . ARG B 1 157 ? -11.414 -15.141 9.844 1 95.69 157 ARG B O 1
ATOM 2710 N N . LYS B 1 158 ? -10.383 -16.531 11.32 1 97.81 158 LYS B N 1
ATOM 2711 C CA . LYS B 1 158 ? -9.109 -15.844 11.125 1 97.81 158 LYS B CA 1
ATOM 2712 C C . LYS B 1 158 ? -8.195 -16.641 10.195 1 97.81 158 LYS B C 1
ATOM 2714 O O . LYS B 1 158 ? -8.078 -17.859 10.32 1 97.81 158 LYS B O 1
ATOM 2719 N N . THR B 1 159 ? -7.664 -15.992 9.242 1 98.31 159 THR B N 1
ATOM 2720 C CA . THR B 1 159 ? -6.664 -16.578 8.359 1 98.31 159 THR B CA 1
ATOM 2721 C C . THR B 1 159 ? -5.367 -15.766 8.406 1 98.31 159 THR B C 1
ATOM 2723 O O . THR B 1 159 ? -5.375 -14.555 8.172 1 98.31 159 THR B O 1
ATOM 2726 N N . ILE B 1 160 ? -4.297 -16.453 8.773 1 98.81 160 ILE B N 1
ATOM 2727 C CA . ILE B 1 160 ? -2.965 -15.867 8.648 1 98.81 160 ILE B CA 1
ATOM 2728 C C . ILE B 1 160 ? -2.35 -16.266 7.312 1 98.81 160 ILE B C 1
ATOM 2730 O O . ILE B 1 160 ? -2.355 -17.453 6.949 1 98.81 160 ILE B O 1
ATOM 2734 N N . ALA B 1 161 ? -1.882 -15.289 6.582 1 98.81 161 ALA B N 1
ATOM 2735 C CA . ALA B 1 161 ? -1.298 -15.531 5.266 1 98.81 161 ALA B CA 1
ATOM 2736 C C . ALA B 1 161 ? 0.017 -14.773 5.102 1 98.81 161 ALA B C 1
ATOM 2738 O O . ALA B 1 161 ? 0.25 -13.766 5.777 1 98.81 161 ALA B O 1
ATOM 2739 N N . GLY B 1 162 ? 0.877 -15.266 4.246 1 98.88 162 GLY B N 1
ATOM 2740 C CA . GLY B 1 162 ? 2.189 -14.68 4.012 1 98.88 162 GLY B CA 1
ATOM 2741 C C . GLY B 1 162 ? 2.408 -14.266 2.568 1 98.88 162 GLY B C 1
ATOM 2742 O O . GLY B 1 162 ? 1.688 -14.711 1.673 1 98.88 162 GLY B O 1
ATOM 2743 N N . GLY B 1 163 ? 3.342 -13.359 2.369 1 98.81 163 GLY B N 1
ATOM 2744 C CA . GLY B 1 163 ? 3.756 -12.906 1.052 1 98.81 163 GLY B CA 1
ATOM 2745 C C . GLY B 1 163 ? 5.238 -12.602 0.962 1 98.81 163 GLY B C 1
ATOM 2746 O O . GLY B 1 163 ? 5.859 -12.211 1.953 1 98.81 163 GLY B O 1
ATOM 2747 N N . LYS B 1 164 ? 5.727 -12.805 -0.186 1 98.88 164 LYS B N 1
ATOM 2748 C CA . LYS B 1 164 ? 7.109 -12.461 -0.5 1 98.88 164 LYS B CA 1
ATOM 2749 C C . LYS B 1 164 ? 7.211 -11.805 -1.873 1 98.88 164 LYS B C 1
ATOM 2751 O O . LYS B 1 164 ? 6.504 -12.188 -2.807 1 98.88 164 LYS B O 1
ATOM 2756 N N . MET B 1 165 ? 8.055 -10.828 -1.923 1 98.75 165 MET B N 1
ATOM 2757 C CA . MET B 1 165 ? 8.422 -10.195 -3.186 1 98.75 165 MET B CA 1
ATOM 2758 C C . MET B 1 165 ? 9.914 -10.375 -3.467 1 98.75 165 MET B C 1
ATOM 2760 O O . MET B 1 165 ? 10.75 -10.062 -2.617 1 98.75 165 MET B O 1
ATOM 2764 N N . TYR B 1 166 ? 10.227 -10.867 -4.613 1 97.12 166 TYR B N 1
ATOM 2765 C CA . TYR B 1 166 ? 11.633 -11.125 -4.887 1 97.12 166 TYR B CA 1
ATOM 2766 C C . TYR B 1 166 ? 11.953 -10.906 -6.359 1 97.12 166 TYR B C 1
ATOM 2768 O O . TYR B 1 166 ? 11.047 -10.867 -7.199 1 97.12 166 TYR B O 1
ATOM 2776 N N . HIS B 1 167 ? 13.203 -10.656 -6.582 1 94.81 167 HIS B N 1
ATOM 2777 C CA . HIS B 1 167 ? 13.727 -10.672 -7.941 1 94.81 167 HIS B CA 1
ATOM 2778 C C . HIS B 1 167 ? 13.594 -12.055 -8.57 1 94.81 167 HIS B C 1
ATOM 2780 O O . HIS B 1 167 ? 13.672 -13.062 -7.879 1 94.81 167 HIS B O 1
ATOM 2786 N N . PRO B 1 168 ? 13.453 -12.055 -9.867 1 87.06 168 PRO B N 1
ATOM 2787 C CA . PRO B 1 168 ? 13.344 -13.359 -10.516 1 87.06 168 PRO B CA 1
ATOM 2788 C C . PRO B 1 168 ? 14.547 -14.266 -10.227 1 87.06 168 PRO B C 1
ATOM 2790 O O . PRO B 1 168 ? 14.422 -15.492 -10.234 1 87.06 168 PRO B O 1
ATOM 2793 N N . ASP B 1 169 ? 15.656 -13.602 -9.883 1 85.88 169 ASP B N 1
ATOM 2794 C CA . ASP B 1 169 ? 16.859 -14.383 -9.633 1 85.88 169 ASP B CA 1
ATOM 2795 C C . ASP B 1 169 ? 16.922 -14.828 -8.172 1 85.88 169 ASP B C 1
ATOM 2797 O O . ASP B 1 169 ? 17.859 -15.523 -7.77 1 85.88 169 ASP B O 1
ATOM 2801 N N . GLY B 1 170 ? 16.016 -14.32 -7.367 1 90.62 170 GLY B N 1
ATOM 2802 C CA . GLY B 1 170 ? 15.93 -14.906 -6.043 1 90.62 170 GLY B CA 1
ATOM 2803 C C . GLY B 1 170 ? 16.156 -13.906 -4.926 1 90.62 170 GLY B C 1
ATOM 2804 O O . GLY B 1 170 ? 15.844 -14.18 -3.766 1 90.62 170 GLY B O 1
ATOM 2805 N N . ALA B 1 171 ? 16.703 -12.688 -5.18 1 95.31 171 ALA B N 1
ATOM 2806 C CA . ALA B 1 171 ? 16.922 -11.695 -4.129 1 95.31 171 ALA B CA 1
ATOM 2807 C C . ALA B 1 171 ? 15.602 -11.234 -3.527 1 95.31 171 ALA B C 1
ATOM 2809 O O . ALA B 1 171 ? 14.68 -10.844 -4.254 1 95.31 171 ALA B O 1
ATOM 2810 N N . LEU B 1 172 ? 15.562 -11.297 -2.172 1 98.5 172 LEU B N 1
ATOM 2811 C CA . LEU B 1 172 ? 14.344 -10.914 -1.47 1 98.5 172 LEU B CA 1
ATOM 2812 C C . LEU B 1 172 ? 14.234 -9.398 -1.337 1 98.5 172 LEU B C 1
ATOM 2814 O O . LEU B 1 172 ? 15.148 -8.758 -0.811 1 98.5 172 LEU B O 1
ATOM 2818 N N . TYR B 1 173 ? 13.125 -8.797 -1.837 1 98.69 173 TYR B N 1
ATOM 2819 C CA . TYR B 1 173 ? 12.891 -7.363 -1.721 1 98.69 173 TYR B CA 1
ATOM 2820 C C . TYR B 1 173 ? 12.078 -7.043 -0.472 1 98.69 173 TYR B C 1
ATOM 2822 O O . TYR B 1 173 ? 12.352 -6.066 0.226 1 98.69 173 TYR B O 1
ATOM 2830 N N . ALA B 1 174 ? 11.039 -7.832 -0.173 1 98.88 174 ALA B N 1
ATOM 2831 C CA . ALA B 1 174 ? 10.141 -7.586 0.95 1 98.88 174 ALA B CA 1
ATOM 2832 C C . ALA B 1 174 ? 9.328 -8.836 1.284 1 98.88 174 ALA B C 1
ATOM 2834 O O . ALA B 1 174 ? 9.188 -9.727 0.45 1 98.88 174 ALA B O 1
ATOM 2835 N N . GLU B 1 175 ? 8.844 -8.922 2.473 1 98.88 175 GLU B N 1
ATOM 2836 C CA . GLU B 1 175 ? 7.926 -9.961 2.912 1 98.88 175 GLU B CA 1
ATOM 2837 C C . GLU B 1 175 ? 6.805 -9.383 3.773 1 98.88 175 GLU B C 1
ATOM 2839 O O . GLU B 1 175 ? 6.941 -8.289 4.32 1 98.88 175 GLU B O 1
ATOM 2844 N N . ALA B 1 176 ? 5.723 -10.117 3.836 1 98.94 176 ALA B N 1
ATOM 2845 C CA . ALA B 1 176 ? 4.555 -9.602 4.547 1 98.94 176 ALA B CA 1
ATOM 2846 C C . ALA B 1 176 ? 3.816 -10.727 5.273 1 98.94 176 ALA B C 1
ATOM 2848 O O . ALA B 1 176 ? 3.879 -11.883 4.863 1 98.94 176 ALA B O 1
ATOM 2849 N N . THR B 1 177 ? 3.223 -10.398 6.352 1 98.94 177 THR B N 1
ATOM 2850 C CA . THR B 1 177 ? 2.221 -11.211 7.035 1 98.94 177 THR B CA 1
ATOM 2851 C C . THR B 1 177 ? 0.903 -10.453 7.164 1 98.94 177 THR B C 1
ATOM 2853 O O . THR B 1 177 ? 0.893 -9.273 7.527 1 98.94 177 THR B O 1
ATOM 2856 N N . LEU B 1 178 ? -0.147 -11.109 6.832 1 98.88 178 LEU B N 1
ATOM 2857 C CA . LEU B 1 178 ? -1.472 -10.5 6.906 1 98.88 178 LEU B CA 1
ATOM 2858 C C . LEU B 1 178 ? -2.41 -11.344 7.762 1 98.88 178 LEU B C 1
ATOM 2860 O O . LEU B 1 178 ? -2.316 -12.57 7.77 1 98.88 178 LEU B O 1
ATOM 2864 N N . LEU B 1 179 ? -3.25 -10.688 8.469 1 98.88 179 LEU B N 1
ATOM 2865 C CA . LEU B 1 179 ? -4.379 -11.312 9.148 1 98.88 179 LEU B CA 1
ATOM 2866 C C . LEU B 1 179 ? -5.695 -10.953 8.477 1 98.88 179 LEU B C 1
ATOM 2868 O O . LEU B 1 179 ? -5.984 -9.773 8.266 1 98.88 179 LEU B O 1
ATOM 2872 N N . PHE B 1 180 ? -6.43 -11.906 8.102 1 98.19 180 PHE B N 1
ATOM 2873 C CA . PHE B 1 180 ? -7.754 -11.734 7.516 1 98.19 180 PHE B CA 1
ATOM 2874 C C . PHE B 1 180 ? -8.836 -12.242 8.469 1 98.19 180 PHE B C 1
ATOM 2876 O O . PHE B 1 180 ? -8.617 -13.195 9.211 1 98.19 180 PHE B O 1
ATOM 2883 N N . VAL B 1 181 ? -10.008 -11.617 8.375 1 97.5 181 VAL B N 1
ATOM 2884 C CA . VAL B 1 181 ? -11.133 -12.062 9.188 1 97.5 181 VAL B CA 1
ATOM 2885 C C . VAL B 1 181 ? -12.391 -12.148 8.32 1 97.5 181 VAL B C 1
ATOM 2887 O O . VAL B 1 181 ? -12.727 -11.203 7.605 1 97.5 181 VAL B O 1
ATOM 2890 N N . LYS B 1 182 ? -13.039 -13.25 8.398 1 94.19 182 LYS B N 1
ATOM 2891 C CA . LYS B 1 182 ? -14.352 -13.414 7.77 1 94.19 182 LYS B CA 1
ATOM 2892 C C . LYS B 1 182 ? -15.422 -12.641 8.531 1 94.19 182 LYS B C 1
ATOM 2894 O O . LYS B 1 182 ? -15.469 -12.688 9.766 1 94.19 182 LYS B O 1
ATOM 2899 N N . PRO B 1 183 ? -16.219 -11.922 7.742 1 89.38 183 PRO B N 1
ATOM 2900 C CA . PRO B 1 183 ? -17.297 -11.211 8.438 1 89.38 183 PRO B CA 1
ATOM 2901 C C . PRO B 1 183 ? -18.297 -12.156 9.109 1 89.38 183 PRO B C 1
ATOM 2903 O O . PRO B 1 183 ? -18.5 -13.273 8.633 1 89.38 183 PRO B O 1
ATOM 2906 N N . ARG B 1 184 ? -18.812 -11.633 10.211 1 85.69 184 ARG B N 1
ATOM 2907 C CA . ARG B 1 184 ? -19.844 -12.43 10.883 1 85.69 184 ARG B CA 1
ATOM 2908 C C . ARG B 1 184 ? -21.125 -12.469 10.055 1 85.69 184 ARG B C 1
ATOM 2910 O O . ARG B 1 184 ? -21.516 -11.469 9.445 1 85.69 184 ARG B O 1
ATOM 2917 N N . LEU B 1 185 ? -21.688 -13.633 9.727 1 68.94 185 LEU B N 1
ATOM 2918 C CA . LEU B 1 185 ? -22.938 -13.812 9.008 1 68.94 185 LEU B CA 1
ATOM 2919 C C . LEU B 1 185 ? -24.094 -13.109 9.734 1 68.94 185 LEU B C 1
ATOM 2921 O O . LEU B 1 185 ? -24.234 -13.227 10.953 1 68.94 185 LEU B O 1
ATOM 2925 N N . VAL B 1 186 ? -24.375 -11.898 9.398 1 57.22 186 VAL B N 1
ATOM 2926 C CA . VAL B 1 186 ? -25.594 -11.367 10.008 1 57.22 186 VAL B CA 1
ATOM 2927 C C . VAL B 1 186 ? -26.797 -12.18 9.531 1 57.22 186 VAL B C 1
ATOM 2929 O O . VAL B 1 186 ? -26.953 -12.414 8.336 1 57.22 186 VAL B O 1
ATOM 2932 N N . GLU B 1 187 ? -27.219 -13.141 10.32 1 48.84 187 GLU B N 1
ATOM 2933 C CA . GLU B 1 187 ? -28.516 -13.758 10.055 1 48.84 187 GLU B CA 1
ATOM 2934 C C . GLU B 1 187 ? -29.547 -12.711 9.641 1 48.84 187 GLU B C 1
ATOM 2936 O O . GLU B 1 187 ? -29.625 -11.641 10.242 1 48.84 187 GLU B O 1
ATOM 2941 N N . PRO B 1 188 ? -29.984 -12.883 8.375 1 47.88 188 PRO B N 1
ATOM 2942 C CA . PRO B 1 188 ? -31.125 -12.008 8.109 1 47.88 188 PRO B CA 1
ATOM 2943 C C . PRO B 1 188 ? -32.094 -11.945 9.281 1 47.88 188 PRO B C 1
ATOM 2945 O O . PRO B 1 188 ? -32.312 -12.945 9.977 1 47.88 188 PRO B O 1
ATOM 2948 N N . LYS B 1 189 ? -32.094 -10.805 9.93 1 40.5 189 LYS B N 1
ATOM 2949 C CA . LYS B 1 189 ? -33.25 -10.742 10.805 1 40.5 189 LYS B CA 1
ATOM 2950 C C . LYS B 1 189 ? -34.469 -11.336 10.125 1 40.5 189 LYS B C 1
ATOM 2952 O O . LYS B 1 189 ? -34.844 -10.93 9.016 1 40.5 189 LYS B O 1
ATOM 2957 N N . MET B 1 190 ? -34.812 -12.539 10.617 1 31.91 190 MET B N 1
ATOM 2958 C CA . MET B 1 190 ? -36.156 -12.961 10.289 1 31.91 190 MET B CA 1
ATOM 2959 C C . MET B 1 190 ? -37.188 -11.938 10.773 1 31.91 190 MET B C 1
ATOM 2961 O O . MET B 1 190 ? -37.031 -11.367 11.852 1 31.91 190 MET B O 1
#

Solvent-accessible surface area (backbone atoms only — not comparable to full-atom values): 20027 Å² total; per-residue (Å²): 130,85,69,82,72,71,66,74,57,82,75,69,67,44,74,85,70,85,73,74,71,61,84,80,49,54,74,82,52,41,64,62,48,48,51,52,49,51,54,41,43,73,70,53,35,33,47,42,47,73,58,70,53,42,83,51,76,52,32,50,46,67,30,17,47,55,77,55,31,92,42,35,47,73,46,46,27,37,22,79,90,75,39,28,22,35,31,48,30,39,37,31,68,54,35,15,32,55,85,69,18,43,14,68,25,54,53,51,20,50,43,45,52,37,26,46,47,16,49,36,59,68,40,66,63,58,41,74,39,31,43,35,38,42,47,69,42,86,44,60,42,70,36,66,38,36,34,39,7,31,73,75,47,73,59,90,52,36,34,39,29,34,24,40,31,23,39,85,87,60,55,63,26,33,37,35,44,33,37,29,36,40,73,79,80,73,68,73,80,124,130,85,70,82,71,73,59,75,60,82,74,69,69,41,76,87,75,81,72,74,72,59,83,80,48,55,73,81,55,41,62,60,48,49,51,51,49,50,54,39,42,75,70,51,33,32,48,43,44,75,61,68,46,44,83,54,65,50,30,52,42,69,30,16,48,56,77,55,29,92,44,36,48,73,48,45,27,36,22,78,91,74,41,29,23,36,31,48,29,40,36,31,68,54,34,16,31,55,84,69,19,42,14,67,26,53,53,49,20,50,44,45,50,38,26,45,46,16,49,38,61,68,40,66,65,60,42,74,38,32,43,38,37,45,48,70,41,86,44,61,42,69,36,64,36,35,32,38,7,30,73,75,46,72,58,91,52,36,33,38,28,35,24,40,33,23,38,84,88,60,55,64,26,32,36,35,44,36,35,28,37,41,73,78,79,72,68,72,82,123

Radius of gyration: 21.09 Å; Cα contacts (8 Å, |Δi|>4): 831; chains: 2; bounding box: 75×62×45 Å

Sequence (380 aa):
MQKPSFQPYYVKALSSEQAQLPTWFPSGHSEEFQLILRKLFERGFRLMRKLNIQKGNLSNISKNFVLSNPQIHVVMLRRALDGSVIYLARVGSQVQGPSGFMHGGATAALLDDCVSSAVLLSGPFAMTVQLNVQYRKPVPLNSVVVVEGYIDQTNGRKTIAGGKMYHPDGALYAEATLLFVKPRLVEPKMMQKPSFQPYYVKALSSEQAQLPTWFPSGHSEEFQLILRKLFERGFRLMRKLNIQKGNLSNISKNFVLSNPQIHVVMLRRALDGSVIYLARVGSQVQGPSGFMHGGATAALLDDCVSSAVLLSGPFAMTVQLNVQYRKPVPLNSVVVVEGYIDQTNGRKTIAGGKMYHPDGALYAEATLLFVKPRLVEPKM

Nearest PDB structures (foldseek):
  4gah-assembly1_A  TM=8.131E-01  e=9.328E-14  Homo sapiens
  4ae8-assembly1_B  TM=8.008E-01  e=1.920E-13  Homo sapiens
  4ae8-assembly2_C  TM=7.884E-01  e=1.719E-13  Homo sapiens
  4ae8-assembly2_D  TM=7.779E-01  e=2.680E-13  Homo sapiens
  4gah-assembly1_B  TM=7.504E-01  e=8.140E-13  Homo sapiens

InterPro domains:
  IPR006683 Thioesterase domain [PF03061] (100-172)
  IPR029069 HotDog domain superfamily [SSF54637] (69-181)
  IPR052365 THEM4/THEM5 acyl-CoA thioesterase [PTHR12418] (54-182)

Foldseek 3Di:
DDDLPWDADDFDFDPPPDPDPDPPPPPVCVVVVVVLVVVVVVVQKTWGPPPVCPPDSSVVVCPPPAPVDPQKDWTWIAHPVFLKIKTWIAGADVQDDPVQFGDPVNVQSVQVVRQLNSVRNVDTDWDWPDKDKDFDATHGHRAIKMKMKGWDDDDVQKTKIKMWIAHSVGHTGMMMITIIGDDDPPPPPD/DDDLPWDAQDFDFDDPDCPDPDPPPPPVCVVVVVVLVVVVVVVQKTWGPVPVCPPPNCVVVCPPPAPVDPQKDWTWIAHPVFLKIKTWIAGADVQDDPVQFGDPVNVQSVQVVRQLNSVRNVDTDWDWPDKDKDFDATHGHRAIKMKMKGWDDDDVQKTKIKMWIAHSVGHTGMMMITIIGDDDPPPPPD

Secondary structure (DSSP, 8-state):
-----------PBP-SS-----TTS-STTHHHHHHHHHHHHHTTEEEB------SSTTGGGSS-TTTT-TTEEEEEEEETTT--EEEEEEE-GGGBSSTTBB-HHHHHHHHHHHHHHHHHHHSS--EEEEEEEEE-SPPBSSEEEEEEEEEEEEETTEEEEEEEEE-TTS-EEEEEEEEEEPPP------/-----------PBPPSS-----TTS-STTHHHHHHHHHHHHHTTEEEB------SSTTGGGSS-TTTT-TTEEEEEEEETTT--EEEEEEE-GGGBSSTTBB-HHHHHHHHHHHHHHHHHHHSS--EEEEEEEEE-SPPBSSEEEEEEEEEEEEETTEEEEEEEEE-TTS-EEEEEEEEEEPPP------